Protein AF-W2LEH5-F1 (afdb_monomer)

Structure (mmCIF, N/CA/C/O backbone):
data_AF-W2LEH5-F1
#
_entry.id   AF-W2LEH5-F1
#
loop_
_atom_site.group_PDB
_atom_site.id
_atom_site.type_symbol
_atom_site.label_atom_id
_atom_site.label_alt_id
_atom_site.label_comp_id
_atom_site.label_asym_id
_atom_site.label_entity_id
_atom_site.label_seq_id
_atom_site.pdbx_PDB_ins_code
_atom_site.Cartn_x
_atom_site.Cartn_y
_atom_site.Cartn_z
_atom_site.occupancy
_atom_site.B_iso_or_equiv
_atom_site.auth_seq_id
_atom_site.auth_comp_id
_atom_site.auth_asym_id
_atom_site.auth_atom_id
_atom_site.pdbx_PDB_model_num
ATOM 1 N N . MET A 1 1 ? -2.738 -7.906 1.973 1.00 77.75 1 MET A N 1
ATOM 2 C CA . MET A 1 1 ? -1.504 -7.792 1.170 1.00 77.75 1 MET A CA 1
ATOM 3 C C . MET A 1 1 ? -0.590 -6.805 1.871 1.00 77.75 1 MET A C 1
ATOM 5 O O . MET A 1 1 ? -1.106 -5.836 2.421 1.00 77.75 1 MET A O 1
ATOM 9 N N . ARG A 1 2 ? 0.725 -7.041 1.887 1.00 86.25 2 ARG A N 1
ATOM 10 C CA . ARG A 1 2 ? 1.713 -6.068 2.394 1.00 86.25 2 ARG A CA 1
ATOM 11 C C . ARG A 1 2 ? 2.255 -5.268 1.214 1.00 86.25 2 ARG A C 1
ATOM 13 O O . ARG A 1 2 ? 2.322 -5.806 0.114 1.00 86.25 2 ARG A O 1
ATOM 20 N N . TRP A 1 3 ? 2.640 -4.015 1.415 1.00 89.56 3 TRP A N 1
ATOM 21 C CA . TRP A 1 3 ? 3.071 -3.143 0.320 1.00 89.56 3 TRP A CA 1
ATOM 22 C C . TRP A 1 3 ? 4.585 -2.962 0.321 1.00 89.56 3 TRP A C 1
ATOM 24 O O . TRP A 1 3 ? 5.197 -2.841 1.380 1.00 89.56 3 TRP A O 1
ATOM 34 N N . PHE A 1 4 ? 5.187 -2.960 -0.866 1.00 92.44 4 PHE A N 1
ATOM 35 C CA . PHE A 1 4 ? 6.629 -2.809 -1.060 1.00 92.44 4 PHE A CA 1
ATOM 36 C C . PHE A 1 4 ? 6.927 -1.737 -2.106 1.00 92.44 4 PHE A C 1
ATOM 38 O O . PHE A 1 4 ? 6.213 -1.626 -3.102 1.00 92.44 4 PHE A O 1
ATOM 45 N N . CYS A 1 5 ? 8.015 -1.002 -1.894 1.00 92.12 5 CYS A N 1
ATOM 46 C CA . CYS A 1 5 ? 8.577 -0.036 -2.833 1.00 92.12 5 CYS A CA 1
ATOM 47 C C . CYS A 1 5 ? 9.895 -0.555 -3.415 1.00 92.12 5 CYS A C 1
ATOM 49 O O . CYS A 1 5 ? 10.592 -1.347 -2.777 1.00 92.12 5 CYS A O 1
ATOM 51 N N . VAL A 1 6 ? 10.289 -0.030 -4.579 1.00 93.06 6 VAL A N 1
ATOM 52 C CA . VAL A 1 6 ? 11.681 -0.109 -5.059 1.00 93.06 6 VAL A CA 1
ATOM 53 C C . VAL A 1 6 ? 12.609 0.495 -3.993 1.00 93.06 6 VAL A C 1
ATOM 55 O O . VAL A 1 6 ? 12.298 1.546 -3.431 1.00 93.06 6 VAL A O 1
ATOM 58 N N . HIS A 1 7 ? 13.719 -0.175 -3.671 1.00 92.62 7 HIS A N 1
ATOM 59 C CA . HIS A 1 7 ? 14.603 0.243 -2.580 1.00 92.62 7 HIS A CA 1
ATOM 60 C C . HIS A 1 7 ? 15.312 1.578 -2.908 1.00 92.62 7 HIS A C 1
ATOM 62 O O . HIS A 1 7 ? 15.919 1.684 -3.976 1.00 92.62 7 HIS A O 1
ATOM 68 N N . PRO A 1 8 ? 15.302 2.588 -2.012 1.00 87.19 8 PRO A N 1
ATOM 69 C CA . PRO A 1 8 ? 15.737 3.956 -2.335 1.00 87.19 8 PRO A CA 1
ATOM 70 C C . PRO A 1 8 ? 17.228 4.088 -2.682 1.00 87.19 8 PRO A C 1
ATOM 72 O O . PRO A 1 8 ? 17.608 5.017 -3.385 1.00 87.19 8 PRO A O 1
ATOM 75 N N . ASN A 1 9 ? 18.074 3.149 -2.243 1.00 89.38 9 ASN A N 1
ATOM 76 C CA . ASN A 1 9 ? 19.503 3.132 -2.597 1.00 89.38 9 ASN A CA 1
ATOM 77 C C . ASN A 1 9 ? 19.778 2.688 -4.051 1.00 89.38 9 ASN A C 1
ATOM 79 O O . ASN A 1 9 ? 20.933 2.699 -4.477 1.00 89.38 9 ASN A O 1
ATOM 83 N N . LEU A 1 10 ? 18.762 2.251 -4.805 1.00 90.56 10 LEU A N 1
ATOM 84 C CA . LEU A 1 10 ? 18.910 1.942 -6.227 1.00 90.56 10 LEU A CA 1
ATOM 85 C C . LEU A 1 10 ? 18.967 3.237 -7.065 1.00 90.56 10 LEU A C 1
ATOM 87 O O . LEU A 1 10 ? 18.461 4.274 -6.636 1.00 90.56 10 LEU A O 1
ATOM 91 N N . PRO A 1 11 ? 19.540 3.210 -8.284 1.00 89.81 11 PRO A N 1
ATOM 92 C CA . PRO A 1 11 ? 19.480 4.349 -9.203 1.00 89.81 11 PRO A CA 1
ATOM 93 C C . PRO A 1 11 ? 18.037 4.788 -9.496 1.00 89.81 11 PRO A C 1
ATOM 95 O O . PRO A 1 11 ? 17.154 3.942 -9.620 1.00 89.81 11 PRO A O 1
ATOM 98 N N . LEU A 1 12 ? 17.797 6.091 -9.686 1.00 85.25 12 LEU A N 1
ATOM 99 C CA . LEU A 1 12 ? 16.459 6.645 -9.979 1.00 85.25 12 LEU A CA 1
ATOM 100 C C . LEU A 1 12 ? 15.787 5.999 -11.207 1.00 85.25 12 LEU A C 1
ATOM 102 O O . LEU A 1 12 ? 14.578 5.794 -11.216 1.00 85.25 12 LEU A O 1
ATOM 106 N N . GLN A 1 13 ? 16.592 5.633 -12.209 1.00 87.31 13 GLN A N 1
ATOM 107 C CA . GLN A 1 13 ? 16.176 4.958 -13.447 1.00 87.31 13 GLN A CA 1
ATOM 108 C C . GLN A 1 13 ? 16.157 3.414 -13.319 1.00 87.31 13 GLN A C 1
ATOM 110 O O . GLN A 1 13 ? 16.179 2.705 -14.323 1.00 87.31 13 GLN A O 1
ATOM 115 N N . ALA A 1 14 ? 16.193 2.864 -12.099 1.00 89.88 14 ALA A N 1
ATOM 116 C CA . ALA A 1 14 ? 16.108 1.424 -11.873 1.00 89.88 14 ALA A CA 1
ATOM 117 C C . ALA A 1 14 ? 14.654 0.938 -11.941 1.00 89.88 14 ALA A C 1
ATOM 119 O O . ALA A 1 14 ? 13.782 1.429 -11.223 1.00 89.88 14 ALA A O 1
ATOM 120 N N . GLU A 1 15 ? 14.425 -0.082 -12.765 1.00 93.50 15 GLU A N 1
ATOM 121 C CA . GLU A 1 15 ? 13.141 -0.766 -12.898 1.00 93.50 15 GLU A CA 1
ATOM 122 C C . GLU A 1 15 ? 13.250 -2.198 -12.365 1.00 93.50 15 GLU A C 1
ATOM 124 O O . GLU A 1 15 ? 14.072 -2.989 -12.844 1.00 93.50 15 GLU A O 1
ATOM 129 N N . LEU A 1 16 ? 12.392 -2.569 -11.413 1.00 94.19 16 LEU A N 1
ATOM 130 C CA . LEU A 1 16 ? 12.254 -3.963 -10.992 1.00 94.19 16 LEU A CA 1
ATOM 131 C C . LEU A 1 16 ? 11.294 -4.702 -11.925 1.00 94.19 16 LEU A C 1
ATOM 133 O O . LEU A 1 16 ? 10.295 -4.147 -12.375 1.00 94.19 16 LEU A O 1
ATOM 137 N N . ARG A 1 17 ? 11.591 -5.967 -12.225 1.00 94.75 17 ARG A N 1
ATOM 138 C CA . ARG A 1 17 ? 10.833 -6.773 -13.193 1.00 94.75 17 ARG A CA 1
ATOM 139 C C . ARG A 1 17 ? 9.913 -7.746 -12.470 1.00 94.75 17 ARG A C 1
ATOM 141 O O . ARG A 1 17 ? 10.388 -8.545 -11.662 1.00 94.75 17 ARG A O 1
ATOM 148 N N . VAL A 1 18 ? 8.631 -7.725 -12.822 1.00 95.19 18 VAL A N 1
ATOM 149 C CA . VAL A 1 18 ? 7.666 -8.764 -12.447 1.00 95.19 18 VAL A CA 1
ATOM 150 C C . VAL A 1 18 ? 7.657 -9.832 -13.540 1.00 95.19 18 VAL A C 1
ATOM 152 O O . VAL A 1 18 ? 7.626 -9.501 -14.727 1.00 95.19 18 VAL A O 1
ATOM 155 N N . ARG A 1 19 ? 7.703 -11.111 -13.161 1.00 95.88 19 ARG A N 1
ATOM 156 C CA . ARG A 1 19 ? 7.840 -12.261 -14.071 1.00 95.88 19 ARG A CA 1
ATOM 157 C C . ARG A 1 19 ? 6.778 -13.335 -13.842 1.00 95.88 19 ARG A C 1
ATOM 159 O O . ARG A 1 19 ? 6.131 -13.365 -12.799 1.00 95.88 19 ARG A O 1
ATOM 166 N N . THR A 1 20 ? 6.623 -14.240 -14.809 1.00 95.62 20 THR A N 1
ATOM 167 C CA . THR A 1 20 ? 5.684 -15.379 -14.747 1.00 95.62 20 THR A CA 1
ATOM 168 C C . THR A 1 20 ? 6.019 -16.424 -13.679 1.00 95.62 20 THR A C 1
ATOM 170 O O . THR A 1 20 ? 5.127 -17.132 -13.222 1.00 95.62 20 THR A O 1
ATOM 173 N N . SER A 1 21 ? 7.287 -16.536 -13.288 1.00 94.81 21 SER A N 1
ATOM 174 C CA . SER A 1 21 ? 7.808 -17.478 -12.287 1.00 94.81 21 SER A CA 1
ATOM 175 C C . SER A 1 21 ? 9.009 -16.848 -11.560 1.00 94.81 21 SER A C 1
ATOM 177 O O . SER A 1 21 ? 9.591 -15.895 -12.090 1.00 94.81 21 SER A O 1
ATOM 179 N N . PRO A 1 22 ? 9.385 -17.327 -10.356 1.00 93.88 22 PRO A N 1
ATOM 180 C CA . PRO A 1 22 ? 10.499 -16.778 -9.579 1.00 93.88 22 PRO A CA 1
ATOM 181 C C . PRO A 1 22 ? 11.861 -17.272 -10.108 1.00 93.88 22 PRO A C 1
ATOM 183 O O . PRO A 1 22 ? 12.584 -18.013 -9.449 1.00 93.88 22 PRO A O 1
ATOM 186 N N . ASP A 1 23 ? 12.171 -16.879 -11.342 1.00 90.75 23 ASP A N 1
ATOM 187 C CA . ASP A 1 23 ? 13.326 -17.294 -12.142 1.00 90.75 23 ASP A CA 1
ATOM 188 C C . ASP A 1 23 ? 13.808 -16.085 -12.974 1.00 90.75 23 ASP A C 1
ATOM 190 O O . ASP A 1 23 ? 13.010 -15.325 -13.531 1.00 90.75 23 ASP A O 1
ATOM 194 N N . SER A 1 24 ? 15.125 -15.865 -13.046 1.00 87.00 24 SER A N 1
ATOM 195 C CA . SER A 1 24 ? 15.732 -14.712 -13.738 1.00 87.00 24 SER A CA 1
ATOM 196 C C . SER A 1 24 ? 15.660 -14.784 -15.272 1.00 87.00 24 SER A C 1
ATOM 198 O O . SER A 1 24 ? 15.865 -13.769 -15.947 1.00 87.00 24 SER A O 1
ATOM 200 N N . SER A 1 25 ? 15.355 -15.954 -15.829 1.00 90.19 25 SER A N 1
ATOM 201 C CA . SER A 1 25 ? 15.118 -16.207 -17.254 1.00 90.19 25 SER A CA 1
ATOM 202 C C . SER A 1 25 ? 13.636 -16.112 -17.651 1.00 90.19 25 SER A C 1
ATOM 204 O O . SER A 1 25 ? 13.332 -15.905 -18.826 1.00 90.19 25 SER A O 1
ATOM 206 N N . ALA A 1 26 ? 12.719 -16.199 -16.680 1.00 94.50 26 ALA A N 1
ATOM 207 C CA . ALA A 1 26 ? 11.275 -16.256 -16.902 1.00 94.50 26 ALA A CA 1
ATOM 208 C C . ALA A 1 26 ? 10.699 -15.021 -17.612 1.00 94.50 26 ALA A C 1
ATOM 210 O O . ALA A 1 26 ? 11.238 -13.914 -17.509 1.00 94.50 26 ALA A O 1
ATOM 211 N N . ILE A 1 27 ? 9.562 -15.200 -18.293 1.00 96.19 27 ILE A N 1
ATOM 212 C CA . ILE A 1 27 ? 8.916 -14.153 -19.095 1.00 96.19 27 ILE A CA 1
ATOM 213 C C . ILE A 1 27 ? 8.589 -12.940 -18.216 1.00 96.19 27 ILE A C 1
ATOM 215 O O . ILE A 1 27 ? 7.960 -13.055 -17.164 1.00 96.19 27 ILE A O 1
ATOM 219 N N . GLU A 1 28 ? 9.030 -11.770 -18.670 1.00 95.12 28 GLU A N 1
ATOM 220 C CA . GLU A 1 28 ? 8.756 -10.471 -18.060 1.00 95.12 28 GLU A CA 1
ATOM 221 C C . GLU A 1 28 ? 7.302 -10.066 -18.346 1.00 95.12 28 GLU A C 1
ATOM 223 O O . GLU A 1 28 ? 6.890 -10.015 -19.503 1.00 95.12 28 GLU A O 1
ATOM 228 N N . ARG A 1 29 ? 6.523 -9.806 -17.289 1.00 91.88 29 ARG A N 1
ATOM 229 C CA . ARG A 1 29 ? 5.129 -9.343 -17.369 1.00 91.88 29 ARG A CA 1
ATOM 230 C C . ARG A 1 29 ? 5.019 -7.820 -17.294 1.00 91.88 29 ARG A C 1
ATOM 232 O O . ARG A 1 29 ? 4.251 -7.233 -18.045 1.00 91.88 29 ARG A O 1
ATOM 239 N N . ALA A 1 30 ? 5.758 -7.189 -16.378 1.00 92.25 30 ALA A N 1
ATOM 240 C CA . ALA A 1 30 ? 5.662 -5.752 -16.112 1.00 92.25 30 ALA A CA 1
ATOM 241 C C . ALA A 1 30 ? 6.924 -5.194 -15.424 1.00 92.25 30 ALA A C 1
ATOM 243 O O . ALA A 1 30 ? 7.789 -5.953 -14.970 1.00 92.25 30 ALA A O 1
ATOM 244 N N . ARG A 1 31 ? 7.014 -3.859 -15.329 1.00 92.88 31 ARG A N 1
ATOM 245 C CA . ARG A 1 31 ? 8.150 -3.124 -14.749 1.00 92.88 31 ARG A CA 1
ATOM 246 C C . ARG A 1 31 ? 7.728 -2.078 -13.730 1.00 92.88 31 ARG A C 1
ATOM 248 O O . ARG A 1 31 ? 6.835 -1.284 -13.999 1.00 92.88 31 ARG A O 1
ATOM 255 N N . ILE A 1 32 ? 8.421 -2.051 -12.598 1.00 92.12 32 ILE A N 1
ATOM 256 C CA . ILE A 1 32 ? 8.172 -1.141 -11.481 1.00 92.12 32 ILE A CA 1
ATOM 257 C C . ILE A 1 32 ? 9.320 -0.122 -11.405 1.00 92.12 32 ILE A C 1
ATOM 259 O O . ILE A 1 32 ? 10.406 -0.487 -10.944 1.00 92.12 32 ILE A O 1
ATOM 263 N N . PRO A 1 33 ? 9.126 1.132 -11.851 1.00 90.94 33 PRO A N 1
ATOM 264 C CA . PRO A 1 33 ? 10.083 2.213 -11.620 1.00 90.94 33 PRO A CA 1
ATOM 265 C C . PRO A 1 33 ? 10.023 2.715 -10.167 1.00 90.94 33 PRO A C 1
ATOM 267 O O . PRO A 1 33 ? 9.117 2.366 -9.403 1.00 90.94 33 PRO A O 1
ATOM 270 N N . GLN A 1 34 ? 10.963 3.580 -9.776 1.00 89.81 34 GLN A N 1
ATOM 271 C CA . GLN A 1 34 ? 10.897 4.269 -8.481 1.00 89.81 34 GLN A CA 1
ATOM 272 C C . GLN A 1 34 ? 9.630 5.133 -8.324 1.00 89.81 34 GLN A C 1
ATOM 274 O O . GLN A 1 34 ? 8.996 5.540 -9.297 1.00 89.81 34 GLN A O 1
ATOM 279 N N . GLY A 1 35 ? 9.254 5.414 -7.071 1.00 86.12 35 GLY A N 1
ATOM 280 C CA . GLY A 1 35 ? 8.016 6.133 -6.737 1.00 86.12 35 GLY A CA 1
ATOM 281 C C . GLY A 1 35 ? 6.748 5.283 -6.766 1.00 86.12 35 GLY A C 1
ATOM 282 O O . GLY A 1 35 ? 5.650 5.827 -6.641 1.00 86.12 35 GLY A O 1
ATOM 283 N N . ARG A 1 36 ? 6.888 3.966 -6.946 1.00 91.06 36 ARG A N 1
ATOM 284 C CA . ARG A 1 36 ? 5.780 3.014 -7.041 1.00 91.06 36 ARG A CA 1
ATOM 285 C C . ARG A 1 36 ? 5.746 2.051 -5.869 1.00 91.06 36 ARG A C 1
ATOM 287 O O . ARG A 1 36 ? 6.793 1.575 -5.427 1.00 91.06 36 ARG A O 1
ATOM 294 N N . ALA A 1 37 ? 4.528 1.724 -5.444 1.00 91.44 37 ALA A N 1
ATOM 295 C CA . ALA A 1 37 ? 4.258 0.642 -4.511 1.00 91.44 37 ALA A CA 1
ATOM 296 C C . ALA A 1 37 ? 3.504 -0.500 -5.205 1.00 91.44 37 ALA A C 1
ATOM 298 O O . ALA A 1 37 ? 2.615 -0.271 -6.029 1.00 91.44 37 ALA A O 1
ATOM 299 N N . ILE A 1 38 ? 3.849 -1.736 -4.844 1.00 90.69 38 ILE A N 1
ATOM 300 C CA . ILE A 1 38 ? 3.202 -2.960 -5.326 1.00 90.69 38 ILE A CA 1
ATOM 301 C C . ILE A 1 38 ? 2.679 -3.797 -4.158 1.00 90.69 38 ILE A C 1
ATOM 303 O O . ILE A 1 38 ? 3.284 -3.830 -3.080 1.00 90.69 38 ILE A O 1
ATOM 307 N N . ALA A 1 39 ? 1.552 -4.476 -4.376 1.00 91.25 39 ALA A N 1
ATOM 308 C CA . ALA A 1 39 ? 1.005 -5.422 -3.422 1.00 91.25 39 ALA A CA 1
ATOM 309 C C . ALA A 1 39 ? 1.818 -6.714 -3.455 1.00 91.25 39 ALA A C 1
ATOM 311 O O . ALA A 1 39 ? 1.966 -7.344 -4.501 1.00 91.25 39 ALA A O 1
ATOM 312 N N . SER A 1 40 ? 2.290 -7.155 -2.296 1.00 91.19 40 SER A N 1
ATOM 313 C CA . SER A 1 40 ? 2.758 -8.516 -2.104 1.00 91.19 40 SER A CA 1
ATOM 314 C C . SER A 1 40 ? 1.663 -9.397 -1.506 1.00 91.19 40 SER A C 1
ATOM 316 O O . SER A 1 40 ? 0.914 -9.005 -0.601 1.00 91.19 40 SER A O 1
ATOM 318 N N . CYS A 1 41 ? 1.591 -10.609 -2.048 1.00 87.44 41 CYS A N 1
ATOM 319 C CA . CYS A 1 41 ? 0.682 -11.670 -1.638 1.00 87.44 41 CYS A CA 1
ATOM 320 C C . CYS A 1 41 ? 1.312 -12.608 -0.596 1.00 87.44 41 CYS A C 1
ATOM 322 O O . CYS A 1 41 ? 0.585 -13.369 0.033 1.00 87.44 41 CYS A O 1
ATOM 324 N N . SER A 1 42 ? 2.637 -12.565 -0.413 1.00 83.81 42 SER A N 1
ATOM 325 C CA . SER A 1 42 ? 3.400 -13.524 0.394 1.00 83.81 42 SER A CA 1
ATOM 326 C C . SER A 1 42 ? 4.456 -12.843 1.278 1.00 83.81 42 SER A C 1
ATOM 328 O O . SER A 1 42 ? 4.906 -11.732 0.982 1.00 83.81 42 SER A O 1
ATOM 330 N N . PRO A 1 43 ? 4.957 -13.517 2.325 1.00 86.94 43 PRO A N 1
ATOM 331 C CA . PRO A 1 43 ? 6.293 -13.241 2.848 1.00 86.94 43 PRO A CA 1
ATOM 332 C C . PRO A 1 43 ? 7.363 -13.311 1.740 1.00 86.94 43 PRO A C 1
ATOM 334 O O . PRO A 1 43 ? 7.128 -13.871 0.663 1.00 86.94 43 PRO A O 1
ATOM 337 N N . VAL A 1 44 ? 8.558 -12.773 2.008 1.00 90.31 44 VAL A N 1
ATOM 338 C CA . VAL A 1 44 ? 9.734 -13.058 1.168 1.00 90.31 44 VAL A CA 1
ATOM 339 C C . VAL A 1 44 ? 10.039 -14.550 1.288 1.00 90.31 44 VAL A C 1
ATOM 341 O O . VAL A 1 44 ? 10.150 -15.062 2.401 1.00 90.31 44 VAL A O 1
ATOM 344 N N . PHE A 1 45 ? 10.191 -15.239 0.162 1.00 92.19 45 PHE A N 1
ATOM 345 C CA . PHE A 1 45 ? 10.578 -16.647 0.115 1.00 92.19 45 PHE A CA 1
ATOM 346 C C . PHE A 1 45 ? 11.876 -16.827 -0.675 1.00 92.19 45 PHE A C 1
ATOM 348 O O . PHE A 1 45 ? 12.296 -15.943 -1.420 1.00 92.19 45 PHE A O 1
ATOM 355 N N . GLN A 1 46 ? 12.532 -17.972 -0.497 1.00 93.31 46 GLN A N 1
ATOM 356 C CA . GLN A 1 46 ? 13.798 -18.286 -1.154 1.00 93.31 46 GLN A CA 1
ATOM 357 C C . GLN A 1 46 ? 13.626 -19.379 -2.208 1.00 93.31 46 GLN A C 1
ATOM 359 O O . GLN A 1 46 ? 12.900 -20.350 -2.000 1.00 93.31 46 GLN A O 1
ATOM 364 N N . VAL A 1 47 ? 14.329 -19.219 -3.328 1.00 91.69 47 VAL A N 1
ATOM 365 C CA . VAL A 1 47 ? 14.441 -20.204 -4.410 1.00 91.69 47 VAL A CA 1
ATOM 366 C C . VAL A 1 47 ? 15.921 -20.573 -4.569 1.00 91.69 47 VAL A C 1
ATOM 368 O O . VAL A 1 47 ? 16.761 -19.670 -4.513 1.00 91.69 47 VAL A O 1
ATOM 371 N N . PRO A 1 48 ? 16.283 -21.860 -4.744 1.00 87.38 48 PRO A N 1
ATOM 372 C CA . PRO A 1 48 ? 17.660 -22.250 -5.048 1.00 87.38 48 PRO A CA 1
ATOM 373 C C . PRO A 1 48 ? 18.192 -21.522 -6.290 1.00 87.38 48 PRO A C 1
ATOM 375 O O . PRO A 1 48 ? 17.456 -21.350 -7.260 1.00 87.38 48 PRO A O 1
ATOM 378 N N . GLY A 1 49 ? 19.457 -21.098 -6.270 1.00 79.75 49 GLY A N 1
ATOM 379 C CA . GLY A 1 49 ? 20.104 -20.534 -7.456 1.00 79.75 49 GLY A CA 1
ATOM 380 C C . GLY A 1 49 ? 20.478 -21.609 -8.485 1.00 79.75 49 GLY A C 1
ATOM 381 O O . GLY A 1 49 ? 20.600 -22.786 -8.152 1.00 79.75 49 GLY A O 1
ATOM 382 N N . ASP A 1 50 ? 20.730 -21.197 -9.730 1.00 74.00 50 ASP A N 1
ATOM 383 C CA . ASP A 1 50 ? 20.967 -22.085 -10.887 1.00 74.00 50 ASP A CA 1
ATOM 384 C C . ASP A 1 50 ? 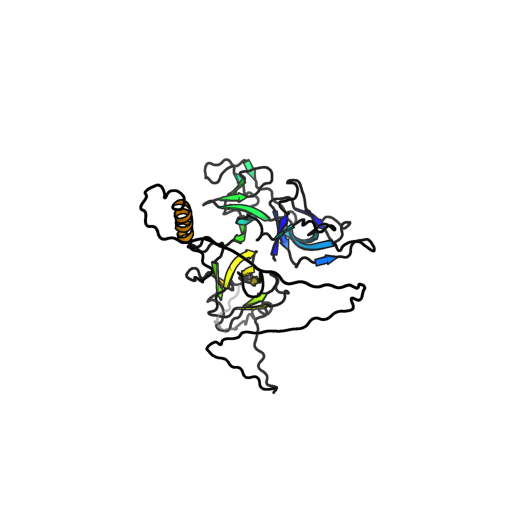22.306 -22.868 -10.866 1.00 74.00 50 ASP A C 1
ATOM 386 O O . ASP A 1 50 ? 22.722 -23.439 -11.875 1.00 74.00 50 ASP A O 1
ATOM 390 N N . GLY A 1 51 ? 23.023 -22.882 -9.738 1.00 72.75 51 GLY A N 1
ATOM 391 C CA . GLY A 1 51 ? 24.347 -23.488 -9.591 1.00 72.75 51 GLY A CA 1
ATOM 392 C C . GLY A 1 51 ? 24.508 -24.230 -8.265 1.00 72.75 51 GLY A C 1
ATOM 393 O O . GLY A 1 51 ? 23.867 -23.896 -7.276 1.00 72.75 51 GLY A O 1
ATOM 394 N N . VAL A 1 52 ? 25.397 -25.229 -8.243 1.00 68.31 52 VAL A N 1
ATOM 395 C CA . VAL A 1 52 ? 25.583 -26.155 -7.103 1.00 68.31 52 VAL A CA 1
ATOM 396 C C . VAL A 1 52 ? 25.926 -25.431 -5.792 1.00 68.31 52 VAL A C 1
ATOM 398 O O . VAL A 1 52 ? 25.434 -25.825 -4.740 1.00 68.31 52 VAL A O 1
ATOM 401 N N . ASP A 1 53 ? 26.702 -24.346 -5.876 1.00 76.25 53 ASP A N 1
ATOM 402 C CA . ASP A 1 53 ? 27.093 -23.491 -4.746 1.00 76.25 53 ASP A CA 1
ATOM 403 C C . ASP A 1 53 ? 26.423 -22.096 -4.800 1.00 76.25 53 ASP A C 1
ATOM 405 O O . ASP A 1 53 ? 26.908 -21.136 -4.198 1.00 76.25 53 ASP A O 1
ATOM 409 N N . ALA A 1 54 ? 25.340 -21.935 -5.571 1.00 79.62 54 ALA A N 1
ATOM 410 C CA . ALA A 1 54 ? 24.677 -20.644 -5.742 1.00 79.62 54 ALA A CA 1
ATOM 411 C C . ALA A 1 54 ? 23.830 -20.273 -4.512 1.00 79.62 54 ALA A C 1
ATOM 413 O O . ALA A 1 54 ? 22.993 -21.053 -4.053 1.00 79.62 54 ALA A O 1
ATOM 414 N N . ALA A 1 55 ? 24.011 -19.049 -4.009 1.00 84.50 55 ALA A N 1
ATOM 415 C CA . ALA A 1 55 ? 23.213 -18.519 -2.908 1.00 84.50 55 ALA A CA 1
ATOM 416 C C . ALA A 1 55 ? 21.707 -18.494 -3.262 1.00 84.50 55 ALA A C 1
ATOM 418 O O . ALA A 1 55 ? 21.355 -18.201 -4.410 1.00 84.50 55 ALA A O 1
ATOM 419 N N . PRO A 1 56 ? 20.808 -18.781 -2.299 1.00 88.69 56 PRO A N 1
ATOM 420 C CA . PRO A 1 56 ? 19.371 -18.765 -2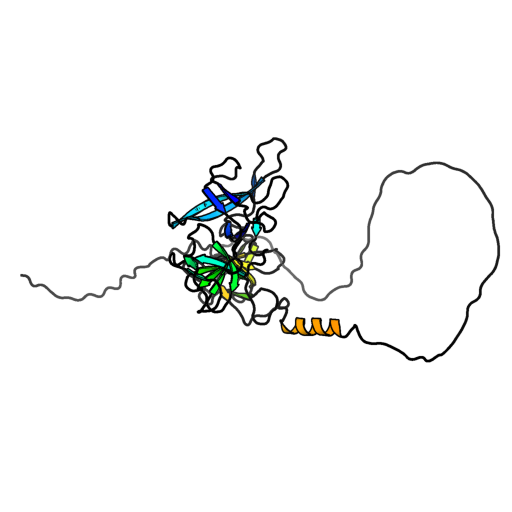.541 1.00 88.69 56 PRO A CA 1
ATOM 421 C C . PRO A 1 56 ? 18.890 -17.352 -2.887 1.00 88.69 56 PRO A C 1
ATOM 423 O O . PRO A 1 56 ? 19.148 -16.387 -2.165 1.00 88.69 56 PRO A O 1
ATOM 426 N N . ILE A 1 57 ? 18.149 -17.236 -3.984 1.00 91.50 57 ILE A N 1
ATOM 427 C CA . ILE A 1 57 ? 17.619 -15.964 -4.473 1.00 91.50 57 ILE A CA 1
ATOM 428 C C . ILE A 1 57 ? 16.318 -15.663 -3.727 1.00 91.50 57 ILE A C 1
ATOM 430 O O . ILE A 1 57 ? 15.438 -16.521 -3.625 1.00 91.50 57 ILE A O 1
ATOM 434 N N . SER A 1 58 ? 16.188 -14.446 -3.199 1.00 94.75 58 SER A N 1
ATOM 435 C CA . SER A 1 58 ? 14.992 -14.020 -2.465 1.00 94.75 58 SER A CA 1
ATOM 436 C C . SER A 1 58 ? 13.948 -13.424 -3.411 1.00 94.75 58 SER A C 1
ATOM 438 O O . SER A 1 58 ? 14.257 -12.524 -4.192 1.00 94.75 58 SER A O 1
ATOM 440 N N . TRP A 1 59 ? 12.703 -13.887 -3.311 1.00 95.25 59 TRP A N 1
ATOM 441 C CA . TRP A 1 59 ? 11.576 -13.514 -4.169 1.00 95.25 59 TRP A CA 1
ATOM 442 C C . TRP A 1 59 ? 10.336 -13.125 -3.354 1.00 95.25 59 TRP A C 1
ATOM 444 O O . TRP A 1 59 ? 10.164 -13.522 -2.202 1.00 95.25 59 TRP A O 1
ATOM 454 N N . LEU A 1 60 ? 9.448 -12.359 -3.984 1.00 93.94 60 LEU A N 1
ATOM 455 C CA . LEU A 1 60 ? 8.103 -12.036 -3.512 1.00 93.94 60 LEU A CA 1
ATOM 456 C C . LEU A 1 60 ? 7.086 -12.441 -4.576 1.00 93.94 60 LEU A C 1
ATOM 458 O O . LEU A 1 60 ? 7.286 -12.156 -5.760 1.00 93.94 60 LEU A O 1
ATOM 462 N N . GLN A 1 61 ? 5.969 -13.039 -4.155 1.00 94.88 61 GLN A N 1
ATOM 463 C CA . GLN A 1 61 ? 4.770 -13.086 -4.984 1.00 94.88 61 GLN A CA 1
ATOM 464 C C . GLN A 1 61 ? 4.070 -11.729 -4.886 1.00 94.88 61 GLN A C 1
ATOM 466 O O . GLN A 1 61 ? 3.915 -11.171 -3.791 1.00 94.88 61 GLN A O 1
ATOM 471 N N . VAL A 1 62 ? 3.668 -11.192 -6.032 1.00 94.56 62 VAL A N 1
ATOM 472 C CA . VAL A 1 62 ? 3.096 -9.852 -6.160 1.00 94.56 62 VAL A CA 1
ATOM 473 C C . VAL A 1 62 ? 1.860 -9.836 -7.050 1.00 94.56 62 VAL A C 1
ATOM 475 O O . VAL A 1 62 ? 1.734 -10.645 -7.972 1.00 94.56 62 VAL A O 1
ATOM 478 N N . ALA A 1 63 ? 0.980 -8.879 -6.776 1.00 91.81 63 ALA A N 1
ATOM 479 C CA . ALA A 1 63 ? -0.188 -8.557 -7.580 1.00 91.81 63 ALA A CA 1
ATOM 480 C C . ALA A 1 63 ? -0.179 -7.069 -7.951 1.00 91.81 63 ALA A C 1
ATOM 482 O O . ALA A 1 63 ? 0.324 -6.226 -7.201 1.00 91.81 63 ALA A O 1
ATOM 483 N N . TYR A 1 64 ? -0.735 -6.752 -9.114 1.00 89.56 64 TYR A N 1
ATOM 484 C CA . TYR A 1 64 ? -0.849 -5.392 -9.629 1.00 89.56 64 TYR A CA 1
ATOM 485 C C . TYR A 1 64 ? -2.095 -5.267 -10.514 1.00 89.56 64 TYR A C 1
ATOM 487 O O . TYR A 1 64 ? -2.573 -6.264 -11.046 1.00 89.56 64 TYR A O 1
ATOM 495 N N . HIS A 1 65 ? -2.638 -4.062 -10.672 1.00 85.62 65 HIS A N 1
ATOM 496 C CA . HIS A 1 65 ? -3.765 -3.834 -11.579 1.00 85.62 65 HIS A CA 1
ATOM 497 C C . HIS A 1 65 ? -3.217 -3.569 -12.982 1.00 85.62 65 HIS A C 1
ATOM 499 O O . HIS A 1 65 ? -2.364 -2.700 -13.137 1.00 85.62 65 HIS A O 1
ATOM 505 N N . ASP A 1 66 ? -3.628 -4.316 -14.003 1.00 84.38 66 ASP A N 1
ATOM 506 C CA . ASP A 1 66 ? -3.165 -4.065 -15.366 1.00 84.38 66 ASP A CA 1
ATOM 507 C C . ASP A 1 66 ? -4.029 -3.006 -16.063 1.00 84.38 66 ASP A C 1
ATOM 509 O O . ASP A 1 66 ? -5.208 -3.220 -16.332 1.00 84.38 66 ASP A O 1
ATOM 513 N N . ALA A 1 67 ? -3.426 -1.864 -16.402 1.00 77.81 67 ALA A N 1
ATOM 514 C CA . ALA A 1 67 ? -4.133 -0.700 -16.933 1.00 77.81 67 ALA A CA 1
ATOM 515 C C . ALA A 1 67 ? -4.706 -0.885 -18.356 1.00 77.81 67 ALA A C 1
ATOM 517 O O . ALA A 1 67 ? -5.440 -0.019 -18.833 1.00 77.81 67 ALA A O 1
ATOM 518 N N . LEU A 1 68 ? -4.367 -1.977 -19.053 1.00 79.62 68 LEU A N 1
ATOM 519 C CA . LEU A 1 68 ? -4.863 -2.272 -20.403 1.00 79.62 68 LEU A CA 1
ATOM 520 C C . LEU A 1 68 ? -6.070 -3.218 -20.394 1.00 79.62 68 LEU A C 1
ATOM 522 O O . LEU A 1 68 ? -6.973 -3.059 -21.215 1.00 79.62 68 LEU A O 1
ATOM 526 N N . SER A 1 69 ? -6.084 -4.197 -19.489 1.00 81.69 69 SER A N 1
ATOM 527 C CA . SER A 1 69 ? -7.182 -5.157 -19.314 1.00 81.69 69 SER A CA 1
ATOM 528 C C . SER A 1 69 ? -8.209 -4.730 -18.263 1.00 81.69 69 SER A C 1
ATOM 530 O O . SER A 1 69 ? -9.382 -5.080 -18.388 1.00 81.69 69 SER A O 1
ATOM 532 N N . GLY A 1 70 ? -7.792 -3.972 -17.245 1.00 81.00 70 GLY A N 1
ATOM 533 C CA . GLY A 1 70 ? -8.592 -3.700 -16.050 1.00 81.00 70 GLY A CA 1
ATOM 534 C C . GLY A 1 70 ? -8.673 -4.890 -15.083 1.00 81.00 70 GLY A C 1
ATOM 535 O O . GLY A 1 70 ? -9.529 -4.895 -14.199 1.00 81.00 70 GLY A O 1
ATOM 536 N N . GLU A 1 71 ? -7.819 -5.907 -15.241 1.00 86.75 71 GLU A N 1
ATOM 537 C CA . GLU A 1 71 ? -7.776 -7.086 -14.370 1.00 86.75 71 GLU A CA 1
ATOM 538 C C . GLU A 1 71 ? -6.589 -7.032 -13.390 1.00 86.75 71 GLU A C 1
ATOM 540 O O . GLU A 1 71 ? -5.563 -6.395 -13.640 1.00 86.75 71 GLU A O 1
ATOM 545 N N . THR A 1 72 ? -6.718 -7.707 -12.244 1.00 88.12 72 THR A N 1
ATOM 546 C CA . THR A 1 72 ? -5.618 -7.844 -11.277 1.00 88.12 72 THR A CA 1
ATOM 547 C C . THR A 1 72 ? -4.699 -8.982 -11.706 1.00 88.12 72 THR A C 1
ATOM 549 O O . THR A 1 72 ? -5.021 -10.158 -11.538 1.00 88.12 72 THR A O 1
ATOM 552 N N . GLU A 1 73 ? -3.541 -8.620 -12.243 1.00 91.56 73 GLU A N 1
ATOM 553 C CA . GLU A 1 73 ? -2.510 -9.533 -12.720 1.00 91.56 73 GLU A CA 1
ATOM 554 C C . GLU A 1 73 ? -1.531 -9.950 -11.613 1.00 91.56 73 GLU A C 1
ATOM 556 O O . GLU A 1 73 ? -1.359 -9.273 -10.594 1.00 91.56 73 GLU A O 1
ATOM 561 N N . GLY A 1 74 ? -0.881 -11.098 -11.819 1.00 92.94 74 GLY A N 1
ATOM 562 C CA . GLY A 1 74 ? -0.048 -11.757 -10.815 1.00 92.94 74 GLY A CA 1
ATOM 563 C C . GLY A 1 74 ? 1.319 -12.188 -11.341 1.00 92.94 74 GLY A C 1
ATOM 564 O O . GLY A 1 74 ? 1.477 -12.602 -12.492 1.00 92.94 74 GLY A O 1
ATOM 565 N N . GLY A 1 75 ? 2.329 -12.142 -10.474 1.00 95.19 75 GLY A N 1
ATOM 566 C CA . GLY A 1 75 ? 3.666 -12.609 -10.821 1.00 95.19 75 GLY A CA 1
ATOM 567 C C . GLY A 1 75 ? 4.646 -12.626 -9.656 1.00 95.19 75 GLY A C 1
ATOM 568 O O . GLY A 1 75 ? 4.269 -12.573 -8.486 1.00 95.19 75 GLY A O 1
ATOM 569 N N . PHE A 1 76 ? 5.926 -12.709 -10.002 1.00 96.06 76 PHE A N 1
ATOM 570 C CA . PHE A 1 76 ? 7.032 -12.827 -9.059 1.00 96.06 76 PHE A CA 1
ATOM 571 C C . PHE A 1 76 ? 8.080 -11.749 -9.311 1.00 96.06 76 PHE A C 1
ATOM 573 O O . PHE A 1 76 ? 8.420 -11.464 -10.458 1.00 96.06 76 PHE A O 1
ATOM 580 N N . MET A 1 77 ? 8.611 -11.170 -8.239 1.00 95.38 77 MET A N 1
ATOM 581 C CA . MET A 1 77 ? 9.662 -10.155 -8.291 1.00 95.38 77 MET A CA 1
ATOM 582 C C . MET A 1 77 ? 10.809 -10.532 -7.353 1.00 95.38 77 MET A C 1
ATOM 584 O O . MET A 1 77 ? 10.579 -11.012 -6.244 1.00 95.38 77 MET A O 1
ATOM 588 N N . MET A 1 78 ? 12.045 -10.305 -7.796 1.00 95.06 78 MET A N 1
ATOM 589 C CA . MET A 1 78 ? 13.237 -10.525 -6.978 1.00 95.06 78 MET A CA 1
ATOM 590 C C . MET A 1 78 ? 13.299 -9.468 -5.866 1.00 95.06 78 MET A C 1
ATOM 592 O O . MET A 1 78 ? 13.259 -8.270 -6.140 1.00 95.06 78 MET A O 1
ATOM 596 N N . ALA A 1 79 ? 13.375 -9.913 -4.614 1.00 95.12 79 ALA A N 1
ATOM 597 C CA . ALA A 1 79 ? 13.367 -9.058 -3.429 1.00 95.12 79 ALA A CA 1
ATOM 598 C C . ALA A 1 79 ? 14.778 -8.614 -3.007 1.00 95.12 79 ALA A C 1
ATOM 600 O O . ALA A 1 79 ? 14.945 -7.518 -2.472 1.00 95.12 79 ALA A O 1
ATOM 601 N N . ALA A 1 80 ? 15.789 -9.443 -3.277 1.00 93.88 80 ALA A N 1
ATOM 602 C CA . ALA A 1 80 ? 17.201 -9.141 -3.065 1.00 93.88 80 ALA A CA 1
ATOM 603 C C . ALA A 1 80 ? 18.072 -9.875 -4.096 1.00 93.88 80 ALA A C 1
ATOM 605 O O . ALA A 1 80 ? 17.700 -10.951 -4.571 1.00 93.88 80 ALA A O 1
ATOM 606 N N . LEU A 1 81 ? 19.229 -9.297 -4.421 1.00 89.88 81 LEU A N 1
ATOM 607 C CA . LEU A 1 81 ? 20.256 -9.933 -5.250 1.00 89.88 81 LEU A CA 1
ATOM 608 C C . LEU A 1 81 ? 20.896 -11.140 -4.524 1.00 89.88 81 LEU A C 1
ATOM 610 O O . LEU A 1 81 ? 20.801 -11.233 -3.299 1.00 89.88 81 LEU A O 1
ATOM 614 N N . PRO A 1 82 ? 21.598 -12.046 -5.238 1.00 86.69 82 PRO A N 1
ATOM 615 C CA . PRO A 1 82 ? 22.269 -13.203 -4.627 1.00 86.69 82 PRO A CA 1
ATOM 616 C C . PRO A 1 82 ? 23.373 -12.861 -3.610 1.00 86.69 82 PRO A C 1
ATOM 618 O O . PRO A 1 82 ? 23.785 -13.730 -2.848 1.00 86.69 82 PRO A O 1
ATOM 621 N N . ASP A 1 83 ? 23.855 -11.615 -3.587 1.00 88.38 83 ASP A N 1
ATOM 622 C CA . ASP A 1 83 ? 24.795 -11.093 -2.583 1.00 88.38 83 ASP A CA 1
ATOM 623 C C . ASP A 1 83 ? 24.105 -10.560 -1.305 1.00 88.38 83 ASP A C 1
ATOM 625 O O . ASP A 1 83 ? 24.777 -10.135 -0.367 1.00 88.38 83 ASP A O 1
ATOM 629 N N . GLY A 1 84 ? 22.768 -10.599 -1.253 1.00 88.12 84 GLY A N 1
ATOM 630 C CA . GLY A 1 84 ? 21.951 -10.086 -0.153 1.00 88.12 84 GLY A CA 1
ATOM 631 C C . GLY A 1 84 ? 21.499 -8.629 -0.307 1.00 88.12 84 GLY A C 1
ATOM 632 O O . GLY A 1 84 ? 20.734 -8.158 0.533 1.00 88.12 84 GLY A O 1
ATOM 633 N N . THR A 1 85 ? 21.909 -7.910 -1.359 1.00 92.12 85 THR A N 1
ATOM 634 C CA . THR A 1 85 ? 21.520 -6.503 -1.570 1.00 92.12 85 THR A CA 1
ATOM 635 C C . THR A 1 85 ? 20.004 -6.383 -1.781 1.00 92.12 85 THR A C 1
ATOM 637 O O . THR A 1 85 ? 19.489 -6.943 -2.755 1.00 92.12 85 THR A O 1
ATOM 640 N N . PRO A 1 86 ? 19.265 -5.647 -0.927 1.00 94.06 86 PRO A N 1
ATOM 641 C CA . PRO A 1 86 ? 17.818 -5.515 -1.056 1.00 94.06 86 PRO A CA 1
ATOM 642 C C . PRO A 1 86 ? 17.443 -4.697 -2.297 1.00 94.06 86 PRO A C 1
ATOM 644 O O . PRO A 1 86 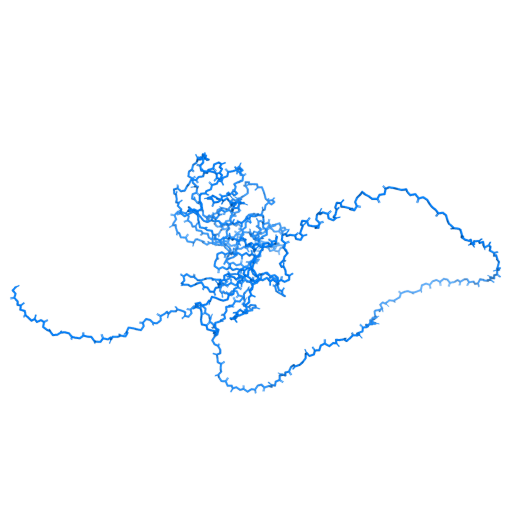? 17.916 -3.578 -2.498 1.00 94.06 86 PRO A O 1
ATOM 647 N N . LEU A 1 87 ? 16.554 -5.255 -3.118 1.00 95.19 87 LEU A N 1
ATOM 648 C CA . LEU A 1 87 ? 15.967 -4.579 -4.278 1.00 95.19 87 LEU A CA 1
ATOM 649 C C . LEU A 1 87 ? 14.673 -3.844 -3.920 1.00 95.19 87 LEU A C 1
ATOM 651 O O . LEU A 1 87 ? 14.330 -2.852 -4.562 1.00 95.19 87 LEU A O 1
ATOM 655 N N . VAL A 1 88 ? 13.980 -4.292 -2.871 1.00 94.31 88 VAL A N 1
ATOM 656 C CA . VAL A 1 88 ? 12.770 -3.656 -2.332 1.00 94.31 88 VAL A CA 1
ATOM 657 C C . VAL A 1 88 ? 12.923 -3.265 -0.868 1.00 94.31 88 VAL A C 1
ATOM 659 O O . VAL A 1 88 ? 13.746 -3.817 -0.142 1.00 94.31 88 VAL A O 1
ATOM 662 N N . THR A 1 89 ? 12.069 -2.351 -0.420 1.00 92.50 89 THR A N 1
ATOM 663 C CA . THR A 1 89 ? 11.837 -2.059 1.000 1.00 92.50 89 THR A CA 1
ATOM 664 C C . THR A 1 89 ? 10.337 -2.156 1.314 1.00 92.50 89 THR A C 1
ATOM 666 O O . THR A 1 89 ? 9.526 -1.799 0.450 1.00 92.50 89 THR A O 1
ATOM 669 N N . PRO A 1 90 ? 9.919 -2.653 2.496 1.00 90.31 90 PRO A N 1
ATOM 670 C CA . PRO A 1 90 ? 8.527 -2.567 2.930 1.00 90.31 90 PRO A CA 1
ATOM 671 C C . PRO A 1 90 ? 8.075 -1.104 2.965 1.00 90.31 90 PRO A C 1
ATOM 673 O O . PRO A 1 90 ? 8.806 -0.239 3.452 1.00 90.31 90 PRO A O 1
ATOM 676 N N . TRP A 1 91 ? 6.879 -0.813 2.457 1.00 89.88 91 TRP A N 1
ATOM 677 C CA . TRP A 1 91 ? 6.381 0.559 2.333 1.00 89.88 91 TRP A CA 1
ATOM 678 C C . TRP A 1 91 ? 6.359 1.290 3.685 1.00 89.88 91 TRP A C 1
ATOM 680 O O . TRP A 1 91 ? 6.766 2.450 3.769 1.00 89.88 91 TRP A O 1
ATOM 690 N N . GLU A 1 92 ? 5.996 0.589 4.764 1.00 84.88 92 GLU A N 1
ATOM 691 C CA . GLU A 1 92 ? 5.971 1.128 6.126 1.00 84.88 92 GLU A CA 1
ATOM 692 C C . GLU A 1 92 ? 7.353 1.561 6.657 1.00 84.88 92 GLU A C 1
ATOM 694 O O . GLU A 1 92 ? 7.423 2.265 7.662 1.00 84.88 92 GLU A O 1
ATOM 699 N N . SER A 1 93 ? 8.440 1.159 5.986 1.00 86.81 93 SER A N 1
ATOM 700 C CA . SER A 1 93 ? 9.841 1.474 6.316 1.00 86.81 93 SER A CA 1
ATOM 701 C C . SER A 1 93 ? 10.445 2.577 5.428 1.00 86.81 93 SER A C 1
ATOM 703 O O . SER A 1 93 ? 11.655 2.781 5.443 1.00 86.81 93 SER A O 1
ATOM 705 N N . THR A 1 94 ? 9.626 3.269 4.629 1.00 88.50 94 THR A N 1
ATOM 706 C CA . THR A 1 94 ? 10.028 4.431 3.805 1.00 88.50 94 THR A CA 1
ATOM 707 C C . THR A 1 94 ? 9.696 5.758 4.495 1.00 88.50 94 THR A C 1
ATOM 709 O O . THR A 1 94 ? 9.106 5.756 5.570 1.00 88.50 94 THR A O 1
ATOM 712 N N . ASP A 1 95 ? 9.972 6.902 3.866 1.00 87.56 95 ASP A N 1
ATOM 713 C CA . ASP A 1 95 ? 9.455 8.213 4.304 1.00 87.56 95 ASP A CA 1
ATOM 714 C C . ASP A 1 95 ? 8.160 8.633 3.580 1.00 87.56 95 ASP A C 1
ATOM 716 O O . ASP A 1 95 ? 7.674 9.747 3.764 1.00 87.56 95 ASP A O 1
ATOM 720 N N . PHE A 1 96 ? 7.550 7.751 2.776 1.00 89.94 96 PHE A N 1
ATOM 721 C CA . PHE A 1 96 ? 6.281 8.064 2.114 1.00 89.94 96 PHE A CA 1
ATOM 722 C C . PHE A 1 96 ? 5.142 8.225 3.127 1.00 89.94 96 PHE A C 1
ATOM 724 O O . PHE A 1 96 ? 5.049 7.509 4.126 1.00 89.94 96 PHE A O 1
ATOM 731 N N . TYR A 1 97 ? 4.249 9.172 2.853 1.00 89.06 97 TYR A N 1
ATOM 732 C CA . TYR A 1 97 ? 3.096 9.463 3.696 1.00 89.06 97 TYR A CA 1
ATOM 733 C C . TYR A 1 97 ? 1.941 8.480 3.444 1.00 89.06 97 TYR A C 1
ATOM 735 O O . TYR A 1 97 ? 1.309 7.979 4.377 1.00 89.06 97 TYR A O 1
ATOM 743 N N . SER A 1 98 ? 1.677 8.183 2.169 1.00 92.56 98 SER A N 1
ATOM 744 C CA . SER A 1 98 ? 0.559 7.345 1.726 1.00 92.56 98 SER A CA 1
ATOM 745 C C . SER A 1 98 ? 0.871 6.698 0.361 1.00 92.56 98 SER A C 1
ATOM 747 O O . SER A 1 98 ? 1.891 7.017 -0.252 1.00 92.56 98 SER A O 1
ATOM 749 N N . CYS A 1 99 ? 0.009 5.810 -0.137 1.00 92.69 99 CYS A N 1
ATOM 750 C CA . CYS A 1 99 ? -0.021 5.396 -1.546 1.00 92.69 99 CYS A CA 1
ATOM 751 C C . CYS A 1 99 ? -1.445 5.441 -2.087 1.00 92.69 99 CYS A C 1
ATOM 753 O O . CYS A 1 99 ? -2.390 5.122 -1.358 1.00 92.69 99 CYS A O 1
ATOM 755 N N . CYS A 1 100 ? -1.583 5.757 -3.374 1.00 92.19 100 CYS A N 1
ATOM 756 C CA . CYS A 1 100 ? -2.873 5.799 -4.046 1.00 92.19 100 CYS A CA 1
ATOM 757 C C . CYS A 1 100 ? -2.907 5.114 -5.417 1.00 92.19 100 CYS A C 1
ATOM 759 O O . CYS A 1 100 ? -1.908 5.010 -6.133 1.00 92.19 100 CYS A O 1
ATOM 761 N N . GLU A 1 101 ? -4.111 4.684 -5.769 1.00 90.88 101 GLU A N 1
ATOM 762 C CA . GLU A 1 101 ? -4.552 4.409 -7.132 1.00 90.88 101 GLU A CA 1
ATOM 763 C C . GLU A 1 101 ? -5.163 5.688 -7.724 1.00 90.88 101 GLU A C 1
ATOM 765 O O . GLU A 1 101 ? -5.666 6.530 -6.978 1.00 90.88 101 GLU A O 1
ATOM 770 N N . VAL A 1 102 ? -5.127 5.851 -9.047 1.00 90.25 102 VAL A N 1
ATOM 771 C CA . VAL A 1 102 ? -5.733 6.993 -9.752 1.00 90.25 102 VAL A CA 1
ATOM 772 C C . VAL A 1 102 ? -7.029 6.507 -10.385 1.00 90.25 102 VAL A C 1
ATOM 774 O O . VAL A 1 102 ? -6.997 5.640 -11.253 1.00 90.25 102 VAL A O 1
ATOM 777 N N . THR A 1 103 ? -8.163 7.023 -9.914 1.00 87.81 103 THR A N 1
ATOM 778 C CA . THR A 1 103 ? -9.497 6.494 -10.239 1.00 87.81 103 THR A CA 1
ATOM 779 C C . THR A 1 103 ? -10.164 7.195 -11.417 1.00 87.81 103 THR A C 1
ATOM 781 O O . THR A 1 103 ? -11.000 6.582 -12.079 1.00 87.81 103 THR A O 1
ATOM 784 N N . ASP A 1 104 ? -9.794 8.445 -11.713 1.00 87.56 104 ASP A N 1
ATOM 785 C CA . ASP A 1 104 ? -10.203 9.124 -12.947 1.00 87.56 104 ASP A CA 1
ATOM 786 C C . ASP A 1 104 ? -9.085 9.020 -14.008 1.00 87.56 104 ASP A C 1
ATOM 788 O O . ASP A 1 104 ? -8.018 9.615 -13.829 1.00 87.56 104 ASP A O 1
ATOM 792 N N . PRO A 1 105 ? -9.286 8.320 -15.144 1.00 82.44 105 PRO A N 1
ATOM 793 C CA . PRO A 1 105 ? -8.311 8.294 -16.238 1.00 82.44 105 PRO A CA 1
ATOM 794 C C . PRO A 1 105 ? -8.126 9.657 -16.935 1.00 82.44 105 PRO A C 1
ATOM 796 O O . PRO A 1 105 ? -7.206 9.804 -17.739 1.00 82.44 105 PRO A O 1
ATOM 799 N N . ALA A 1 106 ? -8.973 10.653 -16.649 1.00 88.88 106 ALA A N 1
ATOM 800 C CA . ALA A 1 106 ? -8.825 12.042 -17.082 1.00 88.88 106 ALA A CA 1
ATOM 801 C C . ALA A 1 106 ? -8.179 12.963 -16.022 1.00 88.88 106 ALA A C 1
ATOM 803 O O . ALA A 1 106 ? -8.050 14.166 -16.272 1.00 88.88 106 ALA A O 1
ATOM 804 N N . ALA A 1 107 ? -7.747 12.425 -14.871 1.00 92.56 107 ALA A N 1
ATOM 805 C CA . ALA A 1 107 ? -7.066 13.177 -13.816 1.00 92.56 107 ALA A CA 1
ATOM 806 C C . ALA A 1 107 ? -5.872 13.982 -14.356 1.00 92.56 107 ALA A C 1
ATOM 808 O O . ALA A 1 107 ? -5.155 13.534 -15.256 1.00 92.56 107 ALA A O 1
ATOM 809 N N . LEU A 1 108 ? -5.617 15.160 -13.778 1.00 94.69 108 LEU A N 1
ATOM 810 C CA . LEU A 1 108 ? -4.548 16.070 -14.206 1.00 94.69 108 LEU A CA 1
ATOM 811 C C . LEU A 1 108 ? -3.421 16.182 -13.169 1.00 94.69 108 LEU A C 1
ATOM 813 O O . LEU A 1 108 ? -3.649 16.116 -11.962 1.00 94.69 108 LEU A O 1
ATOM 817 N N . GLN A 1 109 ? -2.202 16.399 -13.667 1.00 94.75 109 GLN A N 1
ATOM 818 C CA . GLN A 1 109 ? -1.003 16.688 -12.878 1.00 94.75 109 GLN A CA 1
ATOM 819 C C . GLN A 1 109 ? -0.743 18.200 -12.824 1.00 94.75 109 GLN A C 1
ATOM 821 O O . GLN A 1 109 ? -0.752 18.860 -13.868 1.00 94.75 109 GLN A O 1
ATOM 826 N N . TYR A 1 110 ? -0.476 18.733 -11.627 1.00 95.81 110 TYR A N 1
ATOM 827 C CA . TYR A 1 110 ? -0.300 20.166 -11.353 1.00 95.81 110 TYR A CA 1
ATOM 828 C C . TYR A 1 110 ? 1.065 20.499 -10.732 1.00 95.81 110 TYR A C 1
ATOM 830 O O . TYR A 1 110 ? 1.606 19.712 -9.954 1.00 95.81 110 TYR A O 1
ATOM 838 N N . ASP A 1 111 ? 1.577 21.706 -11.010 1.00 95.12 111 ASP A N 1
ATOM 839 C CA . ASP A 1 111 ? 2.854 22.229 -10.480 1.00 95.12 111 ASP A CA 1
ATOM 840 C C . ASP A 1 111 ? 2.803 22.715 -9.014 1.00 95.12 111 ASP A C 1
ATOM 842 O O . ASP A 1 111 ? 3.812 23.167 -8.475 1.00 95.12 111 ASP A O 1
ATOM 846 N N . GLY A 1 112 ? 1.657 22.582 -8.336 1.00 95.19 112 GLY A N 1
ATOM 847 C CA . GLY A 1 112 ? 1.490 22.997 -6.943 1.00 95.19 112 GLY A CA 1
ATOM 848 C C . GLY A 1 112 ? 0.163 22.573 -6.288 1.00 95.19 112 GLY A C 1
ATOM 849 O O . GLY A 1 112 ? -0.784 22.155 -6.969 1.00 95.19 112 GLY A O 1
ATOM 850 N N . PRO A 1 113 ? 0.053 22.728 -4.953 1.00 95.00 113 PRO A N 1
ATOM 851 C CA . PRO A 1 113 ? -1.133 22.339 -4.183 1.00 95.00 113 PRO A CA 1
ATOM 852 C C . PRO A 1 113 ? -2.321 23.300 -4.346 1.00 95.00 113 PRO A C 1
ATOM 854 O O . PRO A 1 113 ? -3.455 22.933 -4.046 1.00 95.00 113 PRO A O 1
ATOM 857 N N . HIS A 1 114 ? -2.071 24.537 -4.785 1.00 92.94 114 HIS A N 1
ATOM 858 C CA . HIS A 1 114 ? -3.065 25.610 -4.837 1.00 92.94 114 HIS A CA 1
ATOM 859 C C . HIS A 1 114 ? -3.946 25.544 -6.095 1.00 92.94 114 HIS A C 1
ATOM 861 O O . HIS A 1 114 ? -3.514 25.094 -7.155 1.00 92.94 114 HIS A O 1
ATOM 867 N N . GLU A 1 115 ? -5.167 26.076 -6.015 1.00 89.62 115 GLU A N 1
ATOM 868 C CA . GLU A 1 115 ? -6.131 26.094 -7.132 1.00 89.62 115 GLU A CA 1
ATOM 869 C C . GLU A 1 115 ? -5.612 26.835 -8.380 1.00 89.62 115 GLU A C 1
ATOM 871 O O . GLU A 1 115 ? -6.010 26.520 -9.496 1.00 89.62 115 GLU A O 1
ATOM 876 N N . THR A 1 116 ? -4.683 27.779 -8.200 1.00 91.69 116 THR A N 1
ATOM 877 C CA . THR A 1 116 ? -4.024 28.555 -9.266 1.00 91.69 116 THR A CA 1
ATOM 878 C C . THR A 1 116 ? -2.806 27.870 -9.898 1.00 91.69 116 THR A C 1
ATOM 880 O O . THR A 1 116 ? -2.203 28.441 -10.810 1.00 91.69 116 THR A O 1
ATOM 883 N N . ALA A 1 117 ? -2.424 26.678 -9.428 1.00 93.69 117 ALA A N 1
ATOM 884 C CA . ALA A 1 117 ? -1.345 25.884 -10.013 1.00 93.69 117 ALA A CA 1
ATOM 885 C C . ALA A 1 117 ? -1.667 25.475 -11.459 1.00 93.69 117 ALA A C 1
ATOM 887 O O . ALA A 1 117 ? -2.821 25.224 -11.817 1.00 93.69 117 ALA A O 1
ATOM 888 N N . LYS A 1 118 ? -0.641 25.379 -12.301 1.00 94.00 118 LYS A N 1
ATOM 889 C CA . LYS A 1 118 ? -0.786 25.019 -13.712 1.00 94.00 118 LYS A CA 1
ATOM 890 C C . LYS A 1 118 ? -0.843 23.507 -13.851 1.00 94.00 118 LYS A C 1
ATOM 892 O O . LYS A 1 118 ? 0.047 22.803 -13.380 1.00 94.00 118 LYS A O 1
ATOM 897 N N . SER A 1 119 ? -1.847 23.017 -14.569 1.00 94.00 119 SER A N 1
ATOM 898 C CA . SER A 1 119 ? -1.846 21.646 -15.073 1.00 94.00 119 SER A CA 1
ATOM 899 C C . SER A 1 119 ? -0.838 21.511 -16.218 1.00 94.00 119 SER A C 1
ATOM 901 O O . SER A 1 119 ? -0.892 22.304 -17.161 1.00 94.00 119 SER A O 1
ATOM 903 N N . PHE A 1 120 ? 0.035 20.502 -16.177 1.00 90.38 120 PHE A N 1
ATOM 904 C CA . PHE A 1 120 ? 1.013 20.230 -17.244 1.00 90.38 120 PHE A CA 1
ATOM 905 C C . PHE A 1 120 ? 0.725 18.960 -18.063 1.00 90.38 120 PHE A C 1
ATOM 907 O O . PHE A 1 120 ? 1.368 18.736 -19.087 1.00 90.38 120 PHE A O 1
ATOM 914 N N . GLY A 1 121 ? -0.276 18.164 -17.681 1.00 89.12 121 GLY A N 1
ATOM 915 C CA . GLY A 1 121 ? -0.774 17.051 -18.491 1.00 89.12 121 GLY A CA 1
ATOM 916 C C . GLY A 1 121 ? -1.742 16.141 -17.730 1.00 89.12 121 GLY A C 1
ATOM 917 O O . GLY A 1 121 ? -1.944 16.343 -16.530 1.00 89.12 121 GLY A O 1
ATOM 918 N N . PRO A 1 122 ? -2.334 15.140 -18.405 1.00 91.06 122 PRO A N 1
ATOM 919 C CA . PRO A 1 122 ? -3.038 14.058 -17.730 1.00 91.06 122 PRO A CA 1
ATOM 920 C C . PRO A 1 122 ? -2.071 13.215 -16.894 1.00 91.06 122 PRO A C 1
ATOM 922 O O . PRO A 1 122 ? -0.862 13.176 -17.145 1.00 91.06 122 PRO A O 1
ATOM 925 N N . VAL A 1 123 ? -2.604 12.517 -15.901 1.00 88.50 123 VAL A N 1
ATOM 926 C CA . VAL A 1 123 ? -1.883 11.485 -15.156 1.00 88.50 123 VAL A CA 1
ATOM 927 C C . VAL A 1 123 ? -1.680 10.273 -16.067 1.00 88.50 123 VAL A C 1
ATOM 929 O O . VAL A 1 123 ? -2.578 9.880 -16.807 1.00 88.50 123 VAL A O 1
ATOM 932 N N . GLN A 1 124 ? -0.487 9.677 -16.046 1.00 81.81 124 GLN A N 1
ATOM 933 C CA . GLN A 1 124 ? -0.247 8.439 -16.787 1.00 81.81 124 GLN A CA 1
ATOM 934 C C . GLN A 1 124 ? -0.964 7.280 -16.088 1.00 81.81 124 GLN A C 1
ATOM 936 O O . GLN A 1 124 ? -0.629 6.943 -14.954 1.00 81.81 124 GLN A O 1
ATOM 941 N N . SER A 1 125 ? -1.917 6.648 -16.774 1.00 74.75 125 SER A N 1
ATOM 942 C CA . SER A 1 125 ? -2.442 5.355 -16.334 1.00 74.75 125 SER A CA 1
ATOM 943 C C . SER A 1 125 ? -1.319 4.316 -16.403 1.00 74.75 125 SER A C 1
ATOM 945 O O . SER A 1 125 ? -0.650 4.185 -17.430 1.00 74.75 125 SER A O 1
ATOM 947 N N . VAL A 1 126 ? -1.062 3.641 -15.283 1.00 81.62 126 VAL A N 1
ATOM 948 C CA . VAL A 1 126 ? 0.040 2.689 -15.105 1.00 81.62 126 VAL A CA 1
ATOM 949 C C . VAL A 1 126 ? -0.343 1.621 -14.090 1.00 81.62 126 VAL A C 1
ATOM 951 O O . VAL A 1 126 ? -1.168 1.850 -13.210 1.00 81.62 126 VAL A O 1
ATOM 954 N N . ASN A 1 127 ? 0.334 0.480 -14.158 1.00 85.56 127 ASN A N 1
ATOM 955 C CA . ASN A 1 127 ? -0.066 -0.726 -13.439 1.00 85.56 127 ASN A CA 1
ATOM 956 C C . ASN A 1 127 ? 0.198 -0.723 -11.912 1.00 85.56 127 ASN A C 1
ATOM 958 O O . ASN A 1 127 ? -0.054 -1.720 -11.240 1.00 85.56 127 ASN A O 1
ATOM 962 N N . PHE A 1 128 ? 0.754 0.354 -11.343 1.00 89.44 128 PHE A N 1
ATOM 963 C CA . PHE A 1 128 ? 1.269 0.371 -9.966 1.00 89.44 128 PHE A CA 1
ATOM 964 C C . PHE A 1 128 ? 0.909 1.652 -9.219 1.00 89.44 128 PHE A C 1
ATOM 966 O O . PHE A 1 128 ? 0.986 2.752 -9.780 1.00 89.44 128 PHE A O 1
ATOM 973 N N . LEU A 1 129 ? 0.609 1.509 -7.924 1.00 91.31 129 LEU A N 1
ATOM 974 C CA . LEU A 1 129 ? 0.221 2.627 -7.068 1.00 91.31 129 LEU A CA 1
ATOM 975 C C . LEU A 1 129 ? 1.294 3.715 -7.051 1.00 91.31 129 LEU A C 1
ATOM 977 O O . LEU A 1 129 ? 2.496 3.433 -7.034 1.00 91.31 129 LEU A O 1
ATOM 981 N N . TYR A 1 130 ? 0.851 4.965 -7.002 1.00 92.81 130 TYR A N 1
ATOM 982 C CA . TYR A 1 130 ? 1.712 6.111 -6.751 1.00 92.81 130 TYR A CA 1
ATOM 983 C C . TYR A 1 130 ? 2.061 6.189 -5.262 1.00 92.81 130 TYR A C 1
ATOM 985 O O . TYR A 1 130 ? 1.177 6.115 -4.408 1.00 92.81 130 TYR A O 1
ATOM 993 N N . CYS A 1 131 ? 3.336 6.397 -4.936 1.00 93.75 131 CYS A N 1
ATOM 994 C CA . CYS A 1 131 ? 3.736 6.837 -3.603 1.00 93.75 131 CYS A CA 1
ATOM 995 C C . CYS A 1 131 ? 3.452 8.334 -3.432 1.00 93.75 131 CYS A C 1
ATOM 997 O O . CYS A 1 131 ? 3.797 9.142 -4.294 1.00 93.75 131 CYS A O 1
ATOM 999 N N . ILE A 1 132 ? 2.857 8.703 -2.300 1.00 94.38 132 ILE A N 1
ATOM 1000 C CA . ILE A 1 132 ? 2.572 10.086 -1.909 1.00 94.38 132 ILE A CA 1
ATOM 1001 C C . ILE A 1 132 ? 3.616 10.524 -0.883 1.00 94.38 132 ILE A C 1
ATOM 1003 O O . ILE A 1 132 ? 3.827 9.855 0.130 1.00 94.38 132 ILE A O 1
ATOM 1007 N N . VAL A 1 133 ? 4.250 11.665 -1.140 1.00 93.50 133 VAL A N 1
ATOM 1008 C CA . VAL A 1 133 ? 5.222 12.297 -0.235 1.00 93.50 133 VAL A CA 1
ATOM 1009 C C . VAL A 1 133 ? 4.513 13.218 0.760 1.00 93.50 133 VAL A C 1
ATOM 1011 O O . VAL A 1 133 ? 4.921 13.315 1.911 1.00 93.50 133 VAL A O 1
ATOM 1014 N N . GLU A 1 134 ? 3.444 13.889 0.328 1.00 92.69 134 GLU A N 1
ATOM 1015 C CA . GLU A 1 134 ? 2.839 15.003 1.059 1.00 92.69 134 GLU A CA 1
ATOM 1016 C C . GLU A 1 134 ? 1.340 15.131 0.753 1.00 92.69 134 GLU A C 1
ATOM 1018 O O . GLU A 1 134 ? 0.887 14.828 -0.353 1.00 92.69 134 GLU A O 1
ATOM 1023 N N . GLU A 1 135 ? 0.569 15.620 1.721 1.00 92.31 135 GLU A N 1
ATOM 1024 C CA . GLU A 1 135 ? -0.861 15.885 1.585 1.00 92.31 135 GLU A CA 1
ATOM 1025 C C . GLU A 1 135 ? -1.167 17.349 1.938 1.00 92.31 135 GLU A C 1
ATOM 10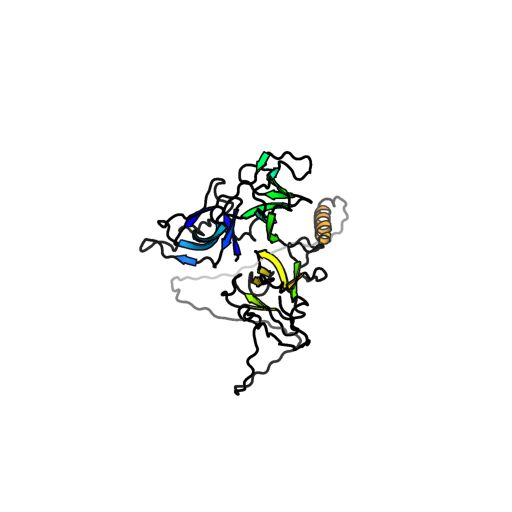27 O O . GLU A 1 135 ? -0.925 17.790 3.059 1.00 92.31 135 GLU A O 1
ATOM 1032 N N . ALA A 1 136 ? -1.730 18.093 0.981 1.00 93.38 136 ALA A N 1
ATOM 1033 C CA . ALA A 1 136 ? -2.334 19.408 1.198 1.00 93.38 136 ALA A CA 1
ATOM 1034 C C . ALA A 1 136 ? -3.861 19.263 1.356 1.00 93.38 136 ALA A C 1
ATOM 1036 O O . ALA A 1 136 ? -4.388 18.157 1.302 1.00 93.38 136 ALA A O 1
ATOM 1037 N N . GLU A 1 137 ? -4.618 20.353 1.520 1.00 91.38 137 GLU A N 1
ATOM 1038 C CA . GLU A 1 137 ? -6.080 20.286 1.729 1.00 91.38 137 GLU A CA 1
ATOM 1039 C C . GLU A 1 137 ? -6.813 19.524 0.604 1.00 91.38 137 GLU A C 1
ATOM 1041 O O . GLU A 1 137 ? -7.537 18.564 0.874 1.00 91.38 137 GLU A O 1
ATOM 1046 N N . LYS A 1 138 ? -6.581 19.915 -0.659 1.00 94.38 138 LYS A N 1
ATOM 1047 C CA . LYS A 1 138 ? -7.323 19.422 -1.840 1.00 94.38 138 LYS A CA 1
ATOM 1048 C C . LYS A 1 138 ? -6.501 18.539 -2.786 1.00 94.38 138 LYS A C 1
ATOM 1050 O O . LYS A 1 138 ? -7.075 17.887 -3.657 1.00 94.38 138 LYS A O 1
ATOM 1055 N N . ARG A 1 139 ? -5.174 18.499 -2.621 1.00 96.00 139 ARG A N 1
ATOM 1056 C CA . ARG A 1 139 ? -4.244 17.743 -3.477 1.00 96.00 139 ARG A CA 1
ATOM 1057 C C . ARG A 1 139 ? -3.245 16.918 -2.670 1.00 96.00 139 ARG A C 1
ATOM 1059 O O . ARG A 1 139 ? -2.925 17.262 -1.535 1.00 96.00 139 ARG A O 1
ATOM 1066 N N . VAL A 1 140 ? -2.726 15.865 -3.291 1.00 95.75 140 VAL A N 1
ATOM 1067 C CA . VAL A 1 140 ? -1.607 15.046 -2.799 1.00 95.75 140 VAL A CA 1
ATOM 1068 C C . VAL A 1 140 ? -0.403 15.211 -3.723 1.00 95.75 140 VAL A C 1
ATOM 1070 O O . VAL A 1 140 ? -0.580 15.263 -4.943 1.00 95.75 140 VAL A O 1
ATOM 1073 N N . ARG A 1 141 ? 0.808 15.305 -3.161 1.00 96.06 141 ARG A N 1
ATOM 1074 C CA . ARG A 1 141 ? 2.058 15.344 -3.932 1.00 96.06 141 ARG A CA 1
ATOM 1075 C C . ARG A 1 141 ? 2.599 13.935 -4.093 1.00 96.06 141 ARG A C 1
ATOM 1077 O O . ARG A 1 141 ? 2.925 13.265 -3.110 1.00 96.06 141 ARG A O 1
ATOM 1084 N N . LEU A 1 142 ? 2.703 13.500 -5.337 1.00 94.19 142 LEU A N 1
ATOM 1085 C CA . LEU A 1 142 ? 3.289 12.219 -5.700 1.00 94.19 142 LEU A CA 1
ATOM 1086 C C . LEU A 1 142 ? 4.813 12.302 -5.615 1.00 94.19 142 LEU A C 1
ATOM 1088 O O . LEU A 1 142 ? 5.402 13.362 -5.830 1.00 94.19 142 LEU A O 1
ATOM 1092 N N . PHE A 1 143 ? 5.463 11.166 -5.393 1.00 91.75 143 PHE A N 1
ATOM 1093 C CA . PHE A 1 143 ? 6.867 11.024 -5.750 1.00 91.75 143 PHE A CA 1
ATOM 1094 C C . PHE A 1 143 ? 6.991 10.856 -7.268 1.00 91.75 143 PHE A C 1
ATOM 1096 O O . PHE A 1 143 ? 6.342 9.990 -7.857 1.00 91.75 143 PHE A O 1
ATOM 1103 N N . HIS A 1 144 ? 7.883 11.624 -7.888 1.00 88.88 144 HIS A N 1
ATOM 1104 C CA . HIS A 1 144 ? 8.326 11.417 -9.264 1.00 88.88 144 HIS A CA 1
ATOM 1105 C C . HIS A 1 144 ? 9.861 11.484 -9.287 1.00 88.88 144 HIS A C 1
ATOM 1107 O O . HIS A 1 144 ? 10.419 12.432 -8.738 1.00 88.88 144 HIS A O 1
ATOM 1113 N N . PRO A 1 145 ? 10.574 10.544 -9.935 1.00 83.00 145 PRO A N 1
ATOM 1114 C CA . PRO A 1 145 ? 12.045 10.477 -9.902 1.00 83.00 145 PRO A CA 1
ATOM 1115 C C . PRO A 1 145 ? 12.775 11.610 -10.657 1.00 83.00 145 PRO A C 1
ATOM 1117 O O . PRO A 1 145 ? 13.982 11.525 -10.862 1.00 83.00 145 PRO A O 1
ATOM 1120 N N . GLU A 1 146 ? 12.059 12.652 -11.096 1.00 85.12 146 GLU A N 1
ATOM 1121 C CA . GLU A 1 146 ? 12.572 13.714 -11.986 1.00 85.12 146 GLU A CA 1
ATOM 1122 C C . GLU A 1 146 ? 11.893 15.075 -11.738 1.00 85.12 146 GLU A C 1
ATOM 1124 O O . GLU A 1 146 ? 12.531 16.117 -11.868 1.00 85.12 146 GLU A O 1
ATOM 1129 N N . LEU A 1 147 ? 10.607 15.077 -11.360 1.00 87.88 147 LEU A N 1
ATOM 1130 C CA . LEU A 1 147 ? 9.816 16.278 -11.089 1.00 87.88 147 LEU A CA 1
ATOM 1131 C C . LEU A 1 147 ? 9.556 16.416 -9.581 1.00 87.88 147 LEU A C 1
ATOM 1133 O O . LEU A 1 147 ? 8.899 15.576 -8.976 1.00 87.88 147 LEU A O 1
ATOM 1137 N N . GLU A 1 148 ? 10.030 17.501 -8.973 1.00 86.62 148 GLU A N 1
ATOM 1138 C CA . GLU A 1 148 ? 9.894 17.756 -7.526 1.00 86.62 148 GLU A CA 1
ATOM 1139 C C . GLU A 1 148 ? 8.434 17.991 -7.079 1.00 86.62 148 GLU A C 1
ATOM 1141 O O . GLU A 1 148 ? 8.032 17.623 -5.969 1.00 86.62 148 GLU A O 1
ATOM 1146 N N . ASN A 1 149 ? 7.639 18.603 -7.963 1.00 92.06 149 ASN A N 1
ATOM 1147 C CA . ASN A 1 149 ? 6.277 19.062 -7.708 1.00 92.06 149 ASN A CA 1
ATOM 1148 C C . ASN A 1 149 ? 5.295 18.451 -8.714 1.00 92.06 149 ASN A C 1
ATOM 1150 O O . ASN A 1 149 ? 5.020 19.026 -9.765 1.00 92.06 149 ASN A O 1
ATOM 1154 N N . VAL A 1 150 ? 4.759 17.279 -8.364 1.00 94.62 150 VAL A N 1
ATOM 1155 C CA . VAL A 1 150 ? 3.692 16.595 -9.107 1.00 94.62 150 VAL A CA 1
ATOM 1156 C C . VAL A 1 150 ? 2.498 16.399 -8.183 1.00 94.62 150 VAL A C 1
ATOM 1158 O O . VAL A 1 150 ? 2.540 15.561 -7.285 1.00 94.62 150 VAL A O 1
ATOM 1161 N N . TRP A 1 151 ? 1.438 17.176 -8.390 1.00 96.19 151 TRP A N 1
ATOM 1162 C CA . TRP A 1 151 ? 0.237 17.150 -7.551 1.00 96.19 151 TRP A CA 1
ATOM 1163 C C . TRP A 1 151 ? -0.984 16.611 -8.315 1.00 96.19 151 TRP A C 1
ATOM 1165 O O . TRP A 1 151 ? -1.184 16.989 -9.467 1.00 96.19 151 TRP A O 1
ATOM 1175 N N . ILE A 1 152 ? -1.822 15.788 -7.671 1.00 95.69 152 ILE A N 1
ATOM 1176 C CA . ILE A 1 152 ? -3.143 15.329 -8.173 1.00 95.69 152 ILE A CA 1
ATOM 1177 C C . ILE A 1 152 ? -4.231 15.732 -7.163 1.00 95.69 152 ILE A C 1
ATOM 1179 O O . ILE A 1 152 ? -3.952 15.855 -5.968 1.00 95.69 152 ILE A O 1
ATOM 1183 N N . GLU A 1 153 ? -5.469 15.954 -7.612 1.00 95.56 153 GLU A N 1
ATOM 1184 C CA . GLU A 1 153 ? -6.607 16.251 -6.729 1.00 95.56 153 GLU A CA 1
ATOM 1185 C C . GLU A 1 153 ? -7.098 15.005 -5.974 1.00 95.56 153 GLU A C 1
ATOM 1187 O O . GLU A 1 153 ? -7.241 13.930 -6.548 1.00 95.56 153 GLU A O 1
ATOM 1192 N N . LYS A 1 154 ? -7.410 15.146 -4.678 1.00 94.81 154 LYS A N 1
ATOM 1193 C CA . LYS A 1 154 ? -7.792 14.012 -3.806 1.00 94.81 154 LYS A CA 1
ATOM 1194 C C . LYS A 1 154 ? -9.023 13.233 -4.270 1.00 94.81 154 LYS A C 1
ATOM 1196 O O . LYS A 1 154 ? -9.148 12.055 -3.971 1.00 94.81 154 LYS A O 1
ATOM 1201 N N . LYS A 1 155 ? -9.937 13.908 -4.967 1.00 94.56 155 LYS A N 1
ATOM 1202 C CA . LYS A 1 155 ? -11.153 13.330 -5.565 1.00 94.56 155 LYS A CA 1
ATOM 1203 C C . LYS A 1 155 ? -10.858 12.316 -6.679 1.00 94.56 155 LYS A C 1
ATOM 1205 O O . LYS A 1 155 ? -11.689 11.446 -6.911 1.00 94.56 155 LYS A O 1
ATOM 1210 N N . ASP A 1 156 ? -9.692 12.413 -7.319 1.00 94.38 156 ASP A N 1
ATOM 1211 C CA . ASP A 1 156 ? -9.313 11.618 -8.495 1.00 94.38 156 ASP A CA 1
ATOM 1212 C C . ASP A 1 156 ? -8.421 10.415 -8.130 1.00 94.38 156 ASP A C 1
ATOM 1214 O O . ASP A 1 156 ? -7.849 9.763 -9.007 1.00 94.38 156 ASP A O 1
ATOM 1218 N N . VAL A 1 157 ? -8.259 10.138 -6.829 1.00 93.06 157 VAL A N 1
ATOM 1219 C CA . VAL A 1 157 ? -7.392 9.080 -6.300 1.00 93.06 157 VAL A CA 1
ATOM 1220 C C . VAL A 1 157 ? -8.068 8.278 -5.187 1.00 93.06 157 VAL A C 1
ATOM 1222 O O . VAL A 1 157 ? -8.791 8.819 -4.352 1.00 93.06 157 VAL A O 1
ATOM 1225 N N . HIS A 1 158 ? -7.784 6.976 -5.125 1.00 91.19 158 HIS A N 1
ATOM 1226 C CA . HIS A 1 158 ? -8.175 6.116 -4.010 1.00 91.19 158 HIS A CA 1
ATOM 1227 C C . HIS A 1 158 ? -6.966 5.820 -3.116 1.00 91.19 158 HIS A C 1
ATOM 1229 O O . HIS A 1 158 ? -5.946 5.308 -3.572 1.00 91.19 158 HIS A O 1
ATOM 1235 N N . MET A 1 159 ? -7.071 6.159 -1.831 1.00 91.06 159 MET A N 1
ATOM 1236 C CA . MET A 1 159 ? -5.981 6.051 -0.857 1.00 91.06 159 MET A CA 1
ATOM 1237 C C . MET A 1 159 ? -5.913 4.623 -0.294 1.00 91.06 159 MET A C 1
ATOM 1239 O O . MET A 1 159 ?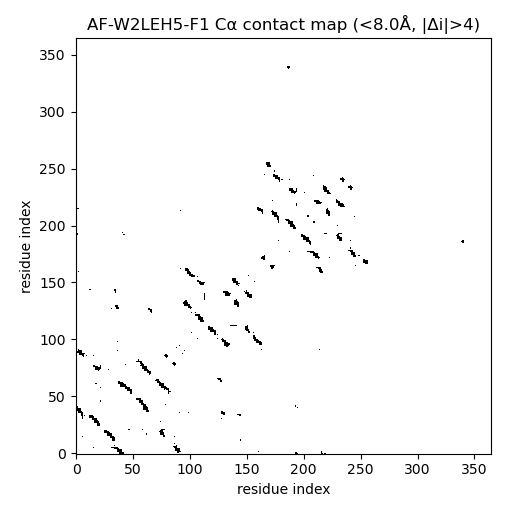 -6.774 4.240 0.500 1.00 91.06 159 MET A O 1
ATOM 1243 N N . VAL A 1 160 ? -4.887 3.852 -0.672 1.00 89.00 160 VAL A N 1
ATOM 1244 C CA . VAL A 1 160 ? -4.770 2.410 -0.368 1.00 89.00 160 VAL A CA 1
ATOM 1245 C C . VAL A 1 160 ? -3.880 2.137 0.849 1.00 89.00 160 VAL A C 1
ATOM 1247 O O . VAL A 1 160 ? -4.237 1.333 1.713 1.00 89.00 160 VAL A O 1
ATOM 1250 N N . CYS A 1 161 ? -2.734 2.817 0.944 1.00 87.12 161 CYS A N 1
ATOM 1251 C CA . CYS A 1 161 ? -1.777 2.661 2.049 1.00 87.12 161 CYS A CA 1
ATOM 1252 C C . CYS A 1 161 ? -1.691 3.967 2.827 1.00 87.12 161 CYS A C 1
ATOM 1254 O O . CYS A 1 161 ? -1.522 5.013 2.205 1.00 87.12 161 CYS A O 1
ATOM 1256 N N . THR A 1 162 ? -1.790 3.953 4.154 1.00 89.62 162 THR A N 1
ATOM 1257 C CA . THR A 1 162 ? -1.866 5.191 4.955 1.00 89.62 162 THR A CA 1
ATOM 1258 C C . THR A 1 162 ? -1.140 5.029 6.283 1.00 89.62 162 THR A C 1
ATOM 1260 O O . THR A 1 162 ? -1.297 4.008 6.947 1.00 89.62 162 THR A O 1
ATOM 1263 N N . ARG A 1 163 ? -0.358 6.040 6.674 1.00 88.62 163 ARG A N 1
ATOM 1264 C CA . ARG A 1 163 ? 0.196 6.176 8.027 1.00 88.62 163 ARG A CA 1
ATOM 1265 C C . ARG A 1 163 ? -0.774 6.957 8.901 1.00 88.62 163 ARG A C 1
ATOM 1267 O O . ARG A 1 163 ? -1.166 8.065 8.533 1.00 88.62 163 ARG A O 1
ATOM 1274 N N . PHE A 1 164 ? -1.149 6.384 10.038 1.00 88.12 164 PHE A N 1
ATOM 1275 C CA . PHE A 1 164 ? -2.074 7.028 10.965 1.00 88.12 164 PHE A CA 1
ATOM 1276 C C . PHE A 1 164 ? -1.391 8.119 11.794 1.00 88.12 164 PHE A C 1
ATOM 1278 O O . PHE A 1 164 ? -0.168 8.142 11.946 1.00 88.12 164 PHE A O 1
ATOM 1285 N N . LYS A 1 165 ? -2.202 9.053 12.295 1.00 85.50 165 LYS A N 1
ATOM 1286 C CA . LYS A 1 165 ? -1.785 10.165 13.152 1.00 85.50 165 LYS A CA 1
ATOM 1287 C C . LYS A 1 165 ? -2.843 10.387 14.228 1.00 85.50 165 LYS A C 1
ATOM 1289 O O . LYS A 1 165 ? -3.907 10.929 13.943 1.00 85.50 165 LYS A O 1
ATOM 1294 N N . HIS A 1 166 ? -2.527 10.005 15.454 1.00 86.31 166 HIS A N 1
ATOM 1295 C CA . HIS A 1 166 ? -3.306 10.318 16.640 1.00 86.31 166 HIS A CA 1
ATOM 1296 C C . HIS A 1 166 ? -3.073 11.789 16.995 1.00 86.31 166 HIS A C 1
ATOM 1298 O O . HIS A 1 166 ? -1.928 12.242 17.025 1.00 86.31 166 HIS A O 1
ATOM 1304 N N . ALA A 1 167 ? -4.147 12.561 17.172 1.00 81.38 167 ALA A N 1
ATOM 1305 C CA . ALA A 1 167 ? -4.105 14.021 17.022 1.00 81.38 167 ALA A CA 1
ATOM 1306 C C . ALA A 1 167 ? -3.172 14.747 18.011 1.00 81.38 167 ALA A C 1
ATOM 1308 O O . ALA A 1 167 ? -2.627 15.799 17.678 1.00 81.38 167 ALA A O 1
ATOM 1309 N N . GLU A 1 168 ? -2.966 14.185 19.203 1.00 81.25 168 GLU A N 1
ATOM 1310 C CA . GLU A 1 168 ? -2.110 14.767 20.244 1.00 81.25 168 GLU A CA 1
ATOM 1311 C C . GLU A 1 168 ? -0.650 14.281 20.188 1.00 81.25 168 GLU A C 1
ATOM 1313 O O . GLU A 1 168 ? 0.191 14.775 20.945 1.00 81.25 168 GLU A O 1
ATOM 1318 N N . CYS A 1 169 ? -0.326 13.337 19.297 1.00 85.44 169 CYS A N 1
ATOM 1319 C CA . CYS A 1 169 ? 0.913 12.561 19.331 1.00 85.44 169 CYS A CA 1
ATOM 1320 C C . CYS A 1 169 ? 1.904 12.894 18.206 1.00 85.44 169 CYS A C 1
ATOM 1322 O O . CYS A 1 169 ? 1.537 13.129 17.057 1.00 85.44 169 CYS A O 1
ATOM 1324 N N . SER A 1 170 ? 3.202 12.855 18.525 1.00 83.94 170 SER A N 1
ATOM 1325 C CA . SER A 1 170 ? 4.287 13.017 17.546 1.00 83.94 170 SER A CA 1
ATOM 1326 C C . SER A 1 170 ? 4.661 11.723 16.812 1.00 83.94 170 SER A C 1
ATOM 1328 O O . SER A 1 170 ? 5.323 11.776 15.778 1.00 83.94 170 SER A O 1
ATOM 1330 N N . THR A 1 171 ? 4.281 10.559 17.345 1.00 82.00 171 THR A N 1
ATOM 1331 C CA . THR A 1 171 ? 4.530 9.237 16.748 1.00 82.00 171 THR A CA 1
ATOM 1332 C C . THR A 1 171 ? 3.361 8.812 15.842 1.00 82.00 171 THR A C 1
ATOM 1334 O O . THR A 1 171 ? 2.214 8.899 16.282 1.00 82.00 171 THR A O 1
ATOM 1337 N N . PRO A 1 172 ? 3.591 8.321 14.605 1.00 85.62 172 PRO A N 1
ATOM 1338 C CA . PRO A 1 172 ? 2.511 7.852 13.726 1.00 85.62 172 PRO A CA 1
ATOM 1339 C C . PRO A 1 172 ? 1.817 6.576 14.241 1.00 85.62 172 PRO A C 1
ATOM 1341 O O . PRO A 1 172 ? 2.303 5.464 14.031 1.00 85.62 172 PRO A O 1
ATOM 1344 N N . HIS A 1 173 ? 0.677 6.747 14.911 1.00 89.06 173 HIS A N 1
ATOM 1345 C CA . HIS A 1 173 ? -0.224 5.680 15.355 1.00 89.06 173 HIS A CA 1
ATOM 1346 C C . HIS A 1 173 ? -1.682 6.169 15.415 1.00 89.06 173 HIS A C 1
ATOM 1348 O O . HIS A 1 173 ? -1.945 7.346 15.185 1.00 89.06 173 HIS A O 1
ATOM 1354 N N . THR A 1 174 ? -2.621 5.269 15.696 1.00 92.88 174 THR A N 1
ATOM 1355 C CA . THR A 1 174 ? -3.990 5.509 16.192 1.00 92.88 174 THR A CA 1
ATOM 1356 C C . THR A 1 174 ? -4.463 4.242 16.922 1.00 92.88 174 THR A C 1
ATOM 1358 O O . THR A 1 174 ? -3.721 3.257 16.970 1.00 92.88 174 THR A O 1
ATOM 1361 N N . PHE A 1 175 ? -5.681 4.230 17.460 1.00 93.62 175 PHE A N 1
ATOM 1362 C CA . PHE A 1 175 ? -6.279 3.054 18.098 1.00 93.62 175 PHE A CA 1
ATOM 1363 C C . PHE A 1 175 ? -7.517 2.575 17.338 1.00 93.62 175 PHE A C 1
ATOM 1365 O O . PHE A 1 175 ? -8.285 3.378 16.810 1.00 93.62 175 PHE A O 1
ATOM 1372 N N . PHE A 1 176 ? -7.709 1.257 17.295 1.00 95.56 176 PHE A N 1
ATOM 1373 C CA . PHE A 1 176 ? -8.876 0.598 16.711 1.00 95.56 176 PHE A CA 1
ATOM 1374 C C . PHE A 1 176 ? -9.495 -0.399 17.694 1.00 95.56 176 PHE A C 1
ATOM 1376 O O . PHE A 1 176 ? -8.789 -1.053 18.462 1.00 95.56 176 PHE A O 1
ATOM 1383 N N . GLU A 1 177 ? -10.809 -0.566 17.607 1.00 96.06 177 GLU A N 1
ATOM 1384 C CA . GLU A 1 177 ? -11.609 -1.544 18.356 1.00 96.06 177 GLU A CA 1
ATOM 1385 C C . GLU A 1 177 ? -12.588 -2.266 17.414 1.00 96.06 177 GLU A C 1
ATOM 1387 O O . GLU A 1 177 ? -12.720 -1.891 16.246 1.00 96.06 177 GLU A O 1
ATOM 1392 N N . LEU A 1 178 ? -13.276 -3.313 17.886 1.00 96.75 178 LEU A N 1
ATOM 1393 C CA . LEU A 1 178 ? -14.312 -3.988 17.090 1.00 96.75 178 LEU A CA 1
ATOM 1394 C C . LEU A 1 178 ? -15.483 -3.050 16.781 1.00 96.75 178 LEU A C 1
ATOM 1396 O O . LEU A 1 178 ? -15.964 -2.338 17.657 1.00 96.75 178 LEU A O 1
ATOM 1400 N N . SER A 1 179 ? -15.986 -3.101 15.545 1.00 96.00 179 SER A N 1
ATOM 1401 C CA . SER A 1 179 ? -17.143 -2.297 15.152 1.00 96.00 179 SER A CA 1
ATOM 1402 C C . SER A 1 179 ? -18.399 -2.674 15.943 1.00 96.00 179 SER A C 1
ATOM 1404 O O . SER A 1 179 ? -18.751 -3.853 16.063 1.00 96.00 179 SER A O 1
ATOM 1406 N N . GLU A 1 180 ? -19.154 -1.666 16.381 1.00 93.12 180 GLU A N 1
ATOM 1407 C CA . GLU A 1 180 ? -20.458 -1.852 17.034 1.00 93.12 180 GLU A CA 1
ATOM 1408 C C . GLU A 1 180 ? -21.523 -2.512 16.133 1.00 93.12 180 GLU A C 1
ATOM 1410 O O . GLU A 1 180 ? -22.565 -2.952 16.613 1.00 93.12 180 GLU A O 1
ATOM 1415 N N . ALA A 1 181 ? -21.261 -2.645 14.827 1.00 92.62 181 ALA A N 1
ATOM 1416 C CA . ALA A 1 181 ? -22.103 -3.404 13.902 1.00 92.62 181 ALA A CA 1
ATOM 1417 C C . ALA A 1 181 ? -21.940 -4.939 14.008 1.00 92.62 181 ALA A C 1
ATOM 1419 O O . ALA A 1 181 ? -22.741 -5.678 13.430 1.00 92.62 181 ALA A O 1
ATOM 1420 N N . LEU A 1 182 ? -20.910 -5.434 14.704 1.00 93.69 182 LEU A N 1
ATOM 1421 C CA . LEU A 1 182 ? -20.670 -6.867 14.915 1.00 93.69 182 LEU A CA 1
ATOM 1422 C C . LEU A 1 182 ? -21.501 -7.437 16.088 1.00 93.69 182 LEU A C 1
ATOM 1424 O O . LEU A 1 182 ? -21.927 -6.683 16.961 1.00 93.69 182 LEU A O 1
ATOM 1428 N N . PRO A 1 183 ? -21.692 -8.771 16.176 1.00 93.06 183 PRO A N 1
ATOM 1429 C CA . PRO A 1 183 ? -22.208 -9.436 17.381 1.00 93.06 183 PRO A CA 1
ATOM 1430 C C . PRO A 1 183 ? -21.390 -9.149 18.654 1.00 93.06 183 PRO A C 1
ATOM 1432 O O . PRO A 1 183 ? -20.249 -8.678 18.584 1.00 93.06 183 PRO A O 1
ATOM 1435 N N . GLU A 1 184 ? -21.951 -9.456 19.828 1.00 91.44 184 GLU A N 1
ATOM 1436 C CA . GLU A 1 184 ? -21.263 -9.241 21.111 1.00 91.44 184 GLU A CA 1
ATOM 1437 C C . GLU A 1 184 ? -20.055 -10.181 21.254 1.00 91.44 184 GLU A C 1
ATOM 1439 O O . GLU A 1 184 ? -18.965 -9.756 21.627 1.00 91.44 184 GLU A O 1
ATOM 1444 N N . GLU A 1 185 ? -20.229 -11.435 20.835 1.00 93.25 185 GLU A N 1
ATOM 1445 C CA . GLU A 1 185 ? -19.256 -12.529 20.898 1.00 93.25 185 GLU A CA 1
ATOM 1446 C C . GLU A 1 185 ? -18.267 -12.552 19.717 1.00 93.25 185 GLU A C 1
ATOM 1448 O O . GLU A 1 185 ? -17.535 -13.527 19.533 1.00 93.25 185 GLU A O 1
ATOM 1453 N N . ALA A 1 186 ? -18.261 -11.512 18.878 1.00 93.62 186 ALA A N 1
ATOM 1454 C CA . ALA A 1 186 ? -17.384 -11.438 17.718 1.00 93.62 186 ALA A CA 1
ATOM 1455 C C . ALA A 1 186 ? -15.902 -11.361 18.128 1.00 93.62 186 ALA A C 1
ATOM 1457 O O . ALA A 1 186 ? -15.531 -10.651 19.064 1.00 93.62 186 ALA A O 1
ATOM 1458 N N . GLN A 1 187 ? -15.048 -12.068 17.384 1.00 95.81 187 GLN A N 1
ATOM 1459 C CA . GLN A 1 187 ? -13.594 -11.999 17.520 1.00 95.81 187 GLN A CA 1
ATOM 1460 C C . GLN A 1 187 ? -12.937 -11.950 16.139 1.00 95.81 187 GLN A C 1
ATOM 1462 O O . GLN A 1 187 ? -13.308 -12.718 15.249 1.00 95.81 187 GLN A O 1
ATOM 1467 N N . ILE A 1 188 ? -11.950 -11.070 15.961 1.00 96.12 188 ILE A N 1
ATOM 1468 C CA . ILE A 1 188 ? -11.208 -10.901 14.703 1.00 96.12 188 ILE A CA 1
ATOM 1469 C C . ILE A 1 188 ? -9.794 -11.475 14.856 1.00 96.12 188 ILE A C 1
ATOM 1471 O O . ILE A 1 188 ? -9.108 -11.217 15.843 1.00 96.12 188 ILE A O 1
ATOM 1475 N N . ALA A 1 189 ? -9.341 -12.260 13.876 1.00 95.50 189 ALA A N 1
ATOM 1476 C CA . ALA A 1 189 ? -8.026 -12.898 13.914 1.00 95.50 189 ALA A CA 1
ATOM 1477 C C . ALA A 1 189 ? -6.881 -11.906 13.643 1.00 95.50 189 ALA A C 1
ATOM 1479 O O . ALA A 1 189 ? -6.825 -11.287 12.577 1.00 95.50 189 ALA A O 1
ATOM 1480 N N . ILE A 1 190 ? -5.932 -11.832 14.578 1.00 94.50 190 ILE A N 1
ATOM 1481 C CA . ILE A 1 190 ? -4.636 -11.166 14.413 1.00 94.50 190 ILE A CA 1
ATOM 1482 C C . ILE A 1 190 ? -3.657 -12.190 13.829 1.00 94.50 190 ILE A C 1
ATOM 1484 O O . ILE A 1 190 ? -3.563 -13.314 14.325 1.00 94.50 190 ILE A O 1
ATOM 1488 N N . ARG A 1 191 ? -2.925 -11.827 12.773 1.00 93.12 191 ARG A N 1
ATOM 1489 C CA . ARG A 1 191 ? -2.094 -12.735 11.966 1.00 93.12 191 ARG A CA 1
ATOM 1490 C C . ARG A 1 191 ? -0.673 -12.214 11.770 1.00 93.12 191 ARG A C 1
ATOM 1492 O O . ARG A 1 191 ? -0.424 -11.016 11.847 1.00 93.12 191 ARG A O 1
ATOM 1499 N N . GLU A 1 192 ? 0.256 -13.118 11.481 1.00 89.75 192 GLU A N 1
ATOM 1500 C CA . GLU A 1 192 ? 1.670 -12.804 11.212 1.00 89.75 192 GLU A CA 1
ATOM 1501 C C . GLU A 1 192 ? 1.861 -11.909 9.970 1.00 89.75 192 GLU A C 1
ATOM 1503 O O . GLU A 1 192 ? 2.717 -11.028 9.938 1.00 89.75 192 GLU A O 1
ATOM 1508 N N . TYR A 1 193 ? 1.035 -12.112 8.943 1.00 89.25 193 TYR A N 1
ATOM 1509 C CA . TYR A 1 193 ? 1.112 -11.431 7.651 1.00 89.25 193 TYR A CA 1
ATOM 1510 C C . TYR A 1 193 ? -0.309 -11.045 7.193 1.00 89.25 193 TYR A C 1
ATOM 1512 O O . TYR A 1 193 ? -1.260 -11.753 7.534 1.00 89.25 193 TYR A O 1
ATOM 1520 N N . PRO A 1 194 ? -0.506 -9.958 6.419 1.00 90.94 194 PRO A N 1
ATOM 1521 C CA . PRO A 1 194 ? -1.835 -9.513 5.993 1.00 90.94 194 PRO A CA 1
ATOM 1522 C C . PRO A 1 194 ? -2.419 -10.388 4.866 1.00 90.94 194 PRO A C 1
ATOM 1524 O O . PRO A 1 194 ? -2.511 -9.961 3.710 1.00 90.94 194 PRO A O 1
ATOM 1527 N N . SER A 1 195 ? -2.811 -11.620 5.192 1.00 90.12 195 SER A N 1
ATOM 1528 C CA . SER A 1 195 ? -3.532 -12.568 4.329 1.00 90.12 195 SER A CA 1
ATOM 1529 C C . SER A 1 195 ? -4.498 -13.414 5.179 1.00 90.12 195 SER A C 1
ATOM 1531 O O . SER A 1 195 ? -4.287 -13.569 6.383 1.00 90.12 195 SER A O 1
ATOM 1533 N N . LYS A 1 196 ? -5.581 -13.946 4.588 1.00 90.00 196 LYS A N 1
ATOM 1534 C CA . LYS A 1 196 ? -6.540 -14.818 5.310 1.00 90.00 196 LYS A CA 1
ATOM 1535 C C . LYS A 1 196 ? -5.921 -16.173 5.679 1.00 90.00 196 LYS A C 1
ATOM 1537 O O . LYS A 1 196 ? -6.382 -16.841 6.598 1.00 90.00 196 LYS A O 1
ATOM 1542 N N . GLU A 1 197 ? -4.891 -16.556 4.942 1.00 89.94 197 GLU A N 1
ATOM 1543 C CA . GLU A 1 197 ? -4.191 -17.835 4.957 1.00 89.94 197 GLU A CA 1
ATOM 1544 C C . GLU A 1 197 ? -2.984 -17.822 5.916 1.00 89.94 197 GLU A C 1
ATOM 1546 O O . GLU A 1 197 ? -2.484 -18.877 6.300 1.00 89.94 197 GLU A O 1
ATOM 1551 N N . ALA A 1 198 ? -2.516 -16.635 6.319 1.00 89.12 198 ALA A N 1
ATOM 1552 C CA . ALA A 1 198 ? -1.394 -16.451 7.235 1.00 89.12 198 ALA A CA 1
ATOM 1553 C C . ALA A 1 198 ? -1.711 -16.931 8.662 1.00 89.12 198 ALA A C 1
ATOM 1555 O O . ALA A 1 198 ? -2.851 -16.828 9.125 1.00 89.12 198 ALA A O 1
ATOM 1556 N N . GLN A 1 199 ? -0.690 -17.399 9.389 1.00 90.69 199 GLN A N 1
ATOM 1557 C CA . GLN A 1 199 ? -0.841 -17.925 10.747 1.00 90.69 199 GLN A CA 1
ATOM 1558 C C . GLN A 1 199 ? -1.491 -16.901 11.691 1.00 90.69 199 GLN A C 1
ATOM 1560 O O . GLN A 1 199 ? -1.038 -15.761 11.803 1.00 90.69 199 GLN A O 1
ATOM 1565 N N . THR A 1 200 ? -2.535 -17.334 12.402 1.00 93.94 200 THR A N 1
ATOM 1566 C CA . THR A 1 200 ? -3.139 -16.585 13.510 1.00 93.94 200 THR A CA 1
ATOM 1567 C C . THR A 1 200 ? -2.179 -16.564 14.698 1.00 93.94 200 THR A C 1
ATOM 1569 O O . THR A 1 200 ? -1.754 -17.614 15.178 1.00 93.94 200 THR A O 1
ATOM 1572 N N . VAL A 1 201 ? -1.853 -15.364 15.174 1.00 92.69 201 VAL A N 1
ATOM 1573 C CA . VAL A 1 201 ? -0.957 -15.111 16.315 1.00 92.69 201 VAL A CA 1
ATOM 1574 C C . VAL A 1 201 ? -1.689 -14.522 17.527 1.00 92.69 201 VAL A C 1
ATOM 1576 O O . VAL A 1 201 ? -1.134 -14.483 18.620 1.00 92.69 201 VAL A O 1
ATOM 1579 N N . GLY A 1 202 ? -2.946 -14.104 17.352 1.00 92.75 202 GLY A N 1
ATOM 1580 C CA . GLY A 1 202 ? -3.825 -13.628 18.418 1.00 92.75 202 GLY A CA 1
ATOM 1581 C C . GLY A 1 202 ? -5.268 -13.466 17.938 1.00 92.75 202 GLY A C 1
ATOM 1582 O O . GLY A 1 202 ? -5.579 -13.689 16.767 1.00 92.75 202 GLY A O 1
ATOM 1583 N N . LEU A 1 203 ? -6.150 -13.050 18.841 1.00 94.44 203 LEU A N 1
ATOM 1584 C CA . LEU A 1 203 ? -7.527 -12.651 18.548 1.00 94.44 203 LEU A CA 1
ATOM 1585 C C . LEU A 1 203 ? -7.761 -11.271 19.169 1.00 94.44 203 LEU A C 1
ATOM 1587 O O . LEU A 1 203 ? -7.168 -10.976 20.203 1.00 94.44 203 LEU A O 1
ATOM 1591 N N . LEU A 1 204 ? -8.628 -10.468 18.557 1.00 95.38 204 LEU A N 1
ATOM 1592 C CA . LEU A 1 204 ? -9.174 -9.254 19.156 1.00 95.38 204 LEU A CA 1
ATOM 1593 C C . LEU A 1 204 ? -10.663 -9.450 19.440 1.00 95.38 204 LEU A C 1
ATOM 1595 O O . LEU A 1 204 ? -11.397 -9.891 18.554 1.00 95.38 204 LEU A O 1
ATOM 1599 N N . SER A 1 205 ? -11.089 -9.127 20.655 1.00 95.62 205 SER A N 1
ATOM 1600 C CA . SER A 1 205 ? -12.451 -9.303 21.167 1.00 95.62 205 SER A CA 1
ATOM 1601 C C . SER A 1 205 ? -13.116 -7.953 21.447 1.00 95.62 205 SER A C 1
ATOM 1603 O O . SER A 1 205 ? -12.476 -6.902 21.460 1.00 95.62 205 SER A O 1
ATOM 1605 N N . ARG A 1 206 ? -14.426 -7.962 21.698 1.00 94.12 206 ARG A N 1
ATOM 1606 C CA . ARG A 1 206 ? -15.169 -6.754 22.072 1.00 94.12 206 ARG A CA 1
ATOM 1607 C C . ARG A 1 206 ? -14.651 -6.142 23.381 1.00 94.12 206 ARG A C 1
ATOM 1609 O O . ARG A 1 206 ? -14.446 -6.854 24.359 1.00 94.12 206 ARG A O 1
ATOM 1616 N N . GLY A 1 207 ? -14.481 -4.818 23.392 1.00 91.56 207 GLY A N 1
ATOM 1617 C CA . GLY A 1 207 ? -13.921 -4.069 24.524 1.00 91.56 207 GLY A CA 1
ATOM 1618 C C . GLY A 1 207 ? -12.389 -4.107 24.624 1.00 91.56 207 GLY A C 1
ATOM 1619 O O . GLY A 1 207 ? -11.832 -3.490 25.528 1.00 91.56 207 GLY A O 1
ATOM 1620 N N . GLU A 1 208 ? -11.705 -4.801 23.709 1.00 93.62 208 GLU A N 1
ATOM 1621 C CA . GLU A 1 208 ? -10.251 -4.747 23.554 1.00 93.62 208 GLU A CA 1
ATOM 1622 C C . GLU A 1 208 ? -9.878 -3.767 22.425 1.00 93.62 208 GLU A C 1
ATOM 1624 O O . GLU A 1 208 ? -10.519 -3.731 21.372 1.00 93.62 208 GLU A O 1
ATOM 1629 N N . THR A 1 209 ? -8.811 -2.993 22.629 1.00 93.69 209 THR A N 1
ATOM 1630 C CA . THR A 1 209 ? -8.289 -2.007 21.665 1.00 93.69 209 THR A CA 1
ATOM 1631 C C . THR A 1 209 ? -6.904 -2.410 21.165 1.00 93.69 209 THR A C 1
ATOM 1633 O O . THR A 1 209 ? -6.081 -2.880 21.952 1.00 93.69 209 THR A O 1
ATOM 1636 N N . VAL A 1 210 ? -6.595 -2.142 19.895 1.00 92.50 210 VAL A N 1
ATOM 1637 C CA . VAL A 1 210 ? -5.250 -2.294 19.314 1.00 92.50 210 VAL A CA 1
ATOM 1638 C C . VAL A 1 210 ? -4.688 -0.955 18.860 1.00 92.50 210 VAL A C 1
ATOM 1640 O O . VAL A 1 210 ? -5.354 -0.191 18.165 1.00 92.50 210 VAL A O 1
ATOM 1643 N N . GLU A 1 211 ? -3.436 -0.688 19.221 1.00 92.56 211 GLU A N 1
ATOM 1644 C CA . GLU A 1 211 ? -2.654 0.402 18.636 1.00 92.56 211 GLU A CA 1
ATOM 1645 C C . GLU A 1 211 ? -2.210 0.005 17.218 1.00 92.56 211 GLU A C 1
ATOM 1647 O O . GLU A 1 211 ? -1.780 -1.126 16.986 1.00 92.56 211 GLU A O 1
ATOM 1652 N N . VAL A 1 212 ? -2.313 0.922 16.259 1.00 92.38 212 VAL A N 1
ATOM 1653 C CA . VAL A 1 212 ? -2.087 0.681 14.828 1.00 92.38 212 VAL A CA 1
ATOM 1654 C C . VAL A 1 212 ? -1.258 1.812 14.230 1.00 92.38 212 VAL A C 1
ATOM 1656 O O . VAL A 1 212 ? -1.615 2.978 14.359 1.00 92.38 212 VAL A O 1
ATOM 1659 N N . THR A 1 213 ? -0.184 1.485 13.508 1.00 89.88 213 THR A N 1
ATOM 1660 C CA . THR A 1 213 ? 0.684 2.488 12.852 1.00 89.88 213 THR A CA 1
ATOM 1661 C C . THR A 1 213 ? 0.320 2.732 11.386 1.00 89.88 213 THR A C 1
ATOM 1663 O O . THR A 1 213 ? 0.413 3.856 10.881 1.00 89.88 213 THR A O 1
ATOM 1666 N N . VAL A 1 214 ? -0.106 1.677 10.682 1.00 89.38 214 VAL A N 1
ATOM 1667 C CA . VAL A 1 214 ? -0.208 1.642 9.217 1.00 89.38 214 VAL A CA 1
ATOM 1668 C C . VAL A 1 214 ? -1.442 0.875 8.749 1.00 89.38 214 VAL A C 1
ATOM 1670 O O . VAL A 1 214 ? -1.761 -0.194 9.262 1.00 89.38 214 VAL A O 1
ATOM 1673 N N . ARG A 1 215 ? -2.086 1.382 7.695 1.00 90.75 215 ARG A N 1
ATOM 1674 C CA . ARG A 1 215 ? -3.062 0.668 6.861 1.00 90.75 215 ARG A CA 1
ATOM 1675 C C . ARG A 1 215 ? -2.419 0.236 5.547 1.00 90.75 215 ARG A C 1
ATOM 1677 O O . ARG A 1 215 ? -1.779 1.051 4.884 1.00 90.75 215 ARG A O 1
ATOM 1684 N N . GLY A 1 216 ? -2.651 -1.010 5.143 1.00 87.88 216 GLY A N 1
ATOM 1685 C CA . GLY A 1 216 ? -2.294 -1.570 3.838 1.00 87.88 216 GLY A CA 1
ATOM 1686 C C . GLY A 1 216 ? -3.509 -2.227 3.180 1.00 87.88 216 GLY A C 1
ATOM 1687 O O . GLY A 1 216 ? -3.723 -3.433 3.316 1.00 87.88 216 GLY A O 1
ATOM 1688 N N . GLY A 1 217 ? -4.318 -1.444 2.464 1.00 86.75 217 GLY A N 1
ATOM 1689 C CA . GLY A 1 217 ? -5.619 -1.885 1.953 1.00 86.75 217 GLY A CA 1
ATOM 1690 C C . GLY A 1 217 ? -6.560 -2.289 3.095 1.00 86.75 217 GLY A C 1
ATOM 1691 O O . GLY A 1 217 ? -6.703 -1.560 4.075 1.00 86.75 217 GLY A O 1
ATOM 1692 N N . ASN A 1 218 ? -7.156 -3.481 3.005 1.00 92.25 218 ASN A N 1
ATOM 1693 C CA . ASN A 1 218 ? -8.104 -4.021 3.997 1.00 92.25 218 ASN A CA 1
ATOM 1694 C C . ASN A 1 218 ? -7.459 -4.498 5.323 1.00 92.25 218 ASN A C 1
ATOM 1696 O O . ASN A 1 218 ? -8.143 -5.075 6.170 1.00 92.25 218 ASN A O 1
ATOM 1700 N N . TRP A 1 219 ? -6.157 -4.262 5.523 1.00 94.25 219 TRP A N 1
ATOM 1701 C CA . TRP A 1 219 ? -5.394 -4.706 6.695 1.00 94.25 219 TRP A CA 1
ATOM 1702 C C . TRP A 1 219 ? -4.735 -3.540 7.435 1.00 94.25 219 TRP A C 1
ATOM 1704 O O . TRP A 1 219 ? -4.296 -2.573 6.813 1.00 94.25 219 TRP A O 1
ATOM 1714 N N . LEU A 1 220 ? -4.629 -3.667 8.754 1.00 94.00 220 LEU A N 1
ATOM 1715 C CA . LEU A 1 220 ? -3.923 -2.757 9.653 1.00 94.00 220 LEU A CA 1
ATOM 1716 C C . LEU A 1 220 ? -2.713 -3.466 10.262 1.00 94.00 220 LEU A C 1
ATOM 1718 O O . LEU A 1 220 ? -2.799 -4.652 10.583 1.00 94.00 220 LEU A O 1
ATOM 1722 N N . GLN A 1 221 ? -1.612 -2.741 10.431 1.00 92.00 221 GLN A N 1
ATOM 1723 C CA . GLN A 1 221 ? -0.403 -3.188 11.117 1.00 92.00 221 GLN A CA 1
ATOM 1724 C C . GLN A 1 221 ? -0.455 -2.732 12.576 1.00 92.00 221 GLN A C 1
ATOM 1726 O O . GLN A 1 221 ? -0.512 -1.531 12.851 1.00 92.00 221 GLN A O 1
ATOM 1731 N N . ILE A 1 222 ? -0.439 -3.693 13.496 1.00 91.31 222 ILE A N 1
ATOM 1732 C CA . ILE A 1 222 ? -0.518 -3.449 14.939 1.00 91.31 222 ILE A CA 1
ATOM 1733 C C . ILE A 1 222 ? 0.853 -2.977 15.453 1.00 91.31 222 ILE A C 1
ATOM 1735 O O . ILE A 1 222 ? 1.898 -3.466 15.011 1.00 91.31 222 ILE A O 1
ATOM 1739 N N . ALA A 1 223 ? 0.849 -2.003 16.365 1.00 82.31 223 ALA A N 1
ATOM 1740 C CA . ALA A 1 223 ? 2.046 -1.510 17.043 1.00 82.31 223 ALA A CA 1
ATOM 1741 C C . ALA A 1 223 ? 2.588 -2.529 18.071 1.00 82.31 223 ALA A C 1
ATOM 1743 O O . ALA A 1 223 ? 1.960 -3.542 18.363 1.00 82.31 223 ALA A O 1
ATOM 1744 N N . GLY A 1 224 ? 3.799 -2.300 18.584 1.00 65.88 224 GLY A N 1
ATOM 1745 C CA . GLY A 1 224 ? 4.601 -3.331 19.256 1.00 65.88 224 GLY A CA 1
ATOM 1746 C C . GLY A 1 224 ? 3.912 -4.096 20.399 1.00 65.88 224 GLY A C 1
ATOM 1747 O O . GLY A 1 224 ? 3.529 -3.516 21.411 1.00 65.88 224 GLY A O 1
ATOM 1748 N N . GLY A 1 225 ? 3.865 -5.425 20.267 1.00 54.62 225 GLY A N 1
ATOM 1749 C CA . GLY A 1 225 ? 3.622 -6.373 21.359 1.00 54.62 225 GLY A CA 1
ATOM 1750 C C . GLY A 1 225 ? 4.807 -7.332 21.529 1.00 54.62 225 GLY A C 1
ATOM 1751 O O . GLY A 1 225 ? 5.910 -7.062 21.060 1.00 54.62 225 GLY A O 1
ATOM 1752 N N . SER A 1 226 ? 4.585 -8.504 22.132 1.00 49.19 226 SER A N 1
ATOM 1753 C CA . SER A 1 226 ? 5.586 -9.591 22.179 1.00 49.19 226 SER A CA 1
ATOM 1754 C C . SER A 1 226 ? 5.833 -10.275 20.823 1.00 49.19 226 SER A C 1
ATOM 1756 O O . SER A 1 226 ? 6.689 -11.154 20.722 1.00 49.19 226 SER A O 1
ATOM 1758 N N . ILE A 1 227 ? 5.079 -9.886 19.791 1.00 53.94 227 ILE A N 1
ATOM 1759 C CA . ILE A 1 227 ? 5.165 -10.382 18.419 1.00 53.94 227 ILE A CA 1
ATOM 1760 C C . ILE A 1 227 ? 5.352 -9.166 17.514 1.00 53.94 227 ILE A C 1
ATOM 1762 O O . ILE A 1 227 ? 4.484 -8.295 17.437 1.00 53.94 227 ILE A O 1
ATOM 1766 N N . ASP A 1 228 ? 6.501 -9.098 16.847 1.00 60.75 228 ASP A N 1
ATOM 1767 C CA . ASP A 1 228 ? 6.849 -7.993 15.959 1.00 60.75 228 ASP A CA 1
ATOM 1768 C C . ASP A 1 228 ? 5.895 -7.938 14.749 1.00 60.75 228 ASP A C 1
ATOM 1770 O O . ASP A 1 228 ? 5.833 -8.874 13.952 1.00 60.75 228 ASP A O 1
ATOM 1774 N N . LYS A 1 229 ? 5.218 -6.796 14.562 1.00 74.94 229 LYS A N 1
ATOM 1775 C CA . LYS A 1 229 ? 4.576 -6.384 13.294 1.00 74.94 229 LYS A CA 1
ATOM 1776 C C . LYS A 1 229 ? 3.448 -7.304 12.796 1.00 74.94 229 LYS A C 1
ATOM 1778 O O . LYS A 1 229 ? 3.343 -7.547 11.592 1.00 74.94 229 LYS A O 1
ATOM 1783 N N . ALA A 1 230 ? 2.589 -7.757 13.709 1.00 90.50 230 ALA A N 1
ATOM 1784 C CA . ALA A 1 230 ? 1.354 -8.475 13.392 1.00 90.50 230 ALA A CA 1
ATOM 1785 C C . ALA A 1 230 ? 0.303 -7.594 12.672 1.00 90.50 230 ALA A C 1
ATOM 1787 O O . ALA A 1 230 ? 0.373 -6.363 12.686 1.00 90.50 230 ALA A O 1
ATOM 1788 N N . TRP A 1 231 ? -0.690 -8.237 12.051 1.00 93.38 231 TRP A N 1
ATOM 1789 C CA . TRP A 1 231 ? -1.701 -7.606 11.197 1.00 93.38 231 TRP A CA 1
ATOM 1790 C C . TRP A 1 231 ? -3.121 -8.059 11.536 1.00 93.38 231 TRP A C 1
ATOM 1792 O O . TRP A 1 231 ? -3.348 -9.219 11.869 1.00 93.38 231 TRP A O 1
ATOM 1802 N N . ILE A 1 232 ? -4.098 -7.169 11.374 1.00 95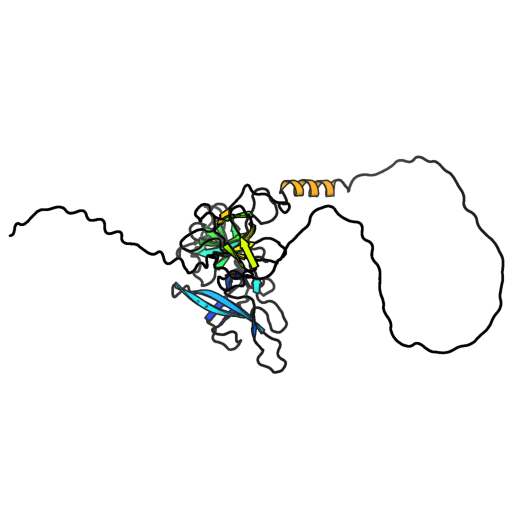.12 232 ILE A N 1
ATOM 1803 C CA . ILE A 1 232 ? -5.527 -7.455 11.574 1.00 95.12 232 ILE A CA 1
ATOM 1804 C C . ILE A 1 232 ? -6.349 -6.935 10.388 1.00 95.12 232 ILE A C 1
ATOM 1806 O O . ILE A 1 232 ? -6.008 -5.919 9.781 1.00 95.12 232 ILE A O 1
ATOM 1810 N N . MET A 1 233 ? -7.410 -7.649 10.009 1.00 95.81 233 MET A N 1
ATOM 1811 C CA . MET A 1 233 ? -8.318 -7.213 8.943 1.00 95.81 233 MET A CA 1
ATOM 1812 C C . MET A 1 233 ? -9.322 -6.205 9.511 1.00 95.81 233 MET A C 1
ATOM 1814 O O . MET A 1 233 ? -10.063 -6.544 10.430 1.00 95.81 233 MET A O 1
ATOM 1818 N N . TRP A 1 234 ? -9.371 -4.987 8.962 1.00 95.56 234 TRP A N 1
ATOM 1819 C CA . TRP A 1 234 ? -10.303 -3.948 9.434 1.00 95.56 234 TRP A CA 1
ATOM 1820 C C . TRP A 1 234 ? -11.585 -3.853 8.624 1.00 95.56 234 TRP A C 1
ATOM 1822 O O . TRP A 1 234 ? -12.563 -3.291 9.103 1.00 95.56 234 TRP A O 1
ATOM 1832 N N . ARG A 1 235 ? -11.608 -4.411 7.411 1.00 94.31 235 ARG A N 1
ATOM 1833 C CA . ARG A 1 235 ? -12.804 -4.448 6.569 1.00 94.31 235 ARG A CA 1
ATOM 1834 C C . ARG A 1 235 ? -12.795 -5.600 5.579 1.00 94.31 235 ARG A C 1
ATOM 1836 O O . ARG A 1 235 ? -11.752 -6.133 5.208 1.00 94.31 235 ARG A O 1
ATOM 1843 N N . THR A 1 236 ? -13.989 -5.904 5.106 1.00 91.94 236 THR A N 1
ATOM 1844 C CA . THR A 1 236 ? -14.270 -6.708 3.918 1.00 91.94 236 THR A CA 1
ATOM 1845 C C . THR A 1 236 ? -14.870 -5.800 2.835 1.00 91.94 236 THR A C 1
ATOM 1847 O O . THR A 1 236 ? -14.879 -4.573 2.968 1.00 91.94 236 THR A O 1
ATOM 1850 N N . ASP A 1 237 ? -15.408 -6.391 1.771 1.00 87.50 237 ASP A N 1
ATOM 1851 C CA . ASP A 1 237 ? -16.181 -5.663 0.758 1.00 87.50 237 ASP A CA 1
ATOM 1852 C C . ASP A 1 237 ? -17.635 -5.402 1.205 1.00 87.50 237 ASP A C 1
ATOM 1854 O O . ASP A 1 237 ? -18.332 -4.591 0.600 1.00 87.50 237 ASP A O 1
ATOM 1858 N N . ALA A 1 238 ? -18.090 -6.073 2.273 1.00 89.00 238 ALA A N 1
ATOM 1859 C CA . ALA A 1 238 ? -19.464 -6.013 2.780 1.00 89.00 238 ALA A CA 1
ATOM 1860 C C . ALA A 1 238 ? -19.614 -5.282 4.129 1.00 89.00 238 ALA A C 1
ATOM 1862 O O . ALA A 1 238 ? -20.699 -4.789 4.431 1.00 89.00 238 ALA A O 1
ATOM 1863 N N . LEU A 1 239 ? -18.559 -5.243 4.950 1.00 92.19 239 LEU A N 1
ATOM 1864 C CA . LEU A 1 239 ? -18.601 -4.735 6.325 1.00 92.19 239 LEU A CA 1
ATOM 1865 C C . LEU A 1 239 ? -17.223 -4.258 6.804 1.00 92.19 239 LEU A C 1
ATOM 1867 O O . LEU A 1 239 ? -16.212 -4.920 6.552 1.00 92.19 239 LEU A O 1
ATOM 1871 N N . GLU A 1 240 ? -17.204 -3.154 7.548 1.00 94.94 240 GLU A N 1
ATOM 1872 C CA . GLU A 1 240 ? -16.054 -2.698 8.332 1.00 94.94 240 GLU A CA 1
ATOM 1873 C C . GLU A 1 240 ? -16.075 -3.417 9.692 1.00 94.94 240 GLU A C 1
ATOM 1875 O O . GLU A 1 240 ? -17.064 -3.392 10.418 1.00 94.94 240 GLU A O 1
ATOM 1880 N N . LEU A 1 241 ? -15.006 -4.160 9.976 1.00 96.69 241 LEU A N 1
ATOM 1881 C CA . LEU A 1 241 ? -14.861 -5.043 11.136 1.00 96.69 241 LEU A CA 1
ATOM 1882 C C . LEU A 1 241 ? -14.332 -4.291 12.362 1.00 96.69 241 LEU A C 1
ATOM 1884 O O . LEU A 1 241 ? -14.614 -4.683 13.492 1.00 96.69 241 LEU A O 1
ATOM 1888 N N . LEU A 1 242 ? -13.562 -3.225 12.133 1.00 97.00 242 LEU A N 1
ATOM 1889 C CA . LEU A 1 242 ? -12.964 -2.388 13.168 1.00 97.00 242 LEU A CA 1
ATOM 1890 C C . LEU A 1 242 ? -13.332 -0.919 12.937 1.00 97.00 242 LEU A C 1
ATOM 1892 O O . LEU A 1 242 ? -13.460 -0.490 11.790 1.00 97.00 242 LEU A O 1
ATOM 1896 N N . GLN A 1 243 ? -13.444 -0.158 14.022 1.00 95.44 243 GLN A N 1
ATOM 1897 C CA . GLN A 1 243 ? -13.671 1.290 14.025 1.00 95.44 243 GLN A CA 1
ATOM 1898 C C . GLN A 1 243 ? -12.504 2.012 14.716 1.00 95.44 243 GLN A C 1
ATOM 1900 O O . GLN A 1 243 ? -11.857 1.432 15.590 1.00 95.44 243 GLN A O 1
ATOM 1905 N N . GLU A 1 244 ? -12.208 3.251 14.311 1.00 94.69 244 GLU A N 1
ATOM 1906 C CA . GLU A 1 244 ? -11.208 4.081 14.999 1.00 94.69 244 GLU A CA 1
ATOM 1907 C C . GLU A 1 244 ? -11.740 4.530 16.366 1.00 94.69 244 GLU A C 1
ATOM 1909 O O . GLU A 1 244 ? -12.878 4.987 16.474 1.00 94.69 244 GLU A O 1
ATOM 1914 N N . ALA A 1 245 ? -10.891 4.438 17.389 1.00 92.38 245 ALA A N 1
ATOM 1915 C CA . ALA A 1 245 ? -11.175 4.821 18.768 1.00 92.38 245 ALA A CA 1
ATOM 1916 C C . ALA A 1 245 ? -10.288 6.025 19.165 1.00 92.38 245 ALA A C 1
ATOM 1918 O O . ALA A 1 245 ? -9.314 5.863 19.904 1.00 92.38 245 ALA A O 1
ATOM 1919 N N . PRO A 1 246 ? -10.554 7.239 18.638 1.00 87.56 246 PRO A N 1
ATOM 1920 C CA . PRO A 1 246 ? -9.624 8.372 18.712 1.00 87.56 246 PRO A CA 1
ATOM 1921 C C . PRO A 1 246 ? -9.392 8.899 20.135 1.00 87.56 246 PRO A C 1
ATOM 1923 O O . PRO A 1 246 ? -8.325 9.443 20.411 1.00 87.56 246 PRO A O 1
ATOM 1926 N N . ASP A 1 247 ? -10.360 8.714 21.036 1.00 87.94 247 ASP A N 1
ATOM 1927 C CA . ASP A 1 247 ? -10.287 9.141 22.440 1.00 87.94 247 ASP A CA 1
ATOM 1928 C C . ASP A 1 247 ? -9.440 8.196 23.323 1.00 87.94 247 ASP A C 1
ATOM 1930 O O . ASP A 1 247 ? -9.251 8.453 24.514 1.00 87.94 247 ASP A O 1
ATOM 1934 N N . VAL A 1 248 ? -8.932 7.089 22.766 1.00 88.19 248 VAL A N 1
ATOM 1935 C CA . VAL A 1 248 ? -8.045 6.152 23.468 1.00 88.19 248 VAL A CA 1
ATOM 1936 C C . VAL A 1 248 ? -6.611 6.682 23.453 1.00 88.19 248 VAL A C 1
ATOM 1938 O O . VAL A 1 248 ? -6.086 7.077 22.414 1.00 88.19 248 VAL A O 1
ATOM 1941 N N . CYS A 1 249 ? -5.959 6.628 24.616 1.00 84.25 249 CYS A N 1
ATOM 1942 C CA . CYS A 1 249 ? -4.539 6.921 24.798 1.00 84.25 249 CYS A CA 1
ATOM 1943 C C . CYS A 1 249 ? -3.880 5.794 25.607 1.00 84.25 249 CYS A C 1
ATOM 1945 O O . CYS A 1 249 ? -4.499 5.211 26.499 1.00 84.25 249 CYS A O 1
ATOM 1947 N N . SER A 1 250 ? -2.601 5.528 25.351 1.00 81.62 250 SER A N 1
ATOM 1948 C CA . SER A 1 250 ? -1.782 4.540 26.061 1.00 81.62 250 SER A CA 1
ATOM 1949 C C . SER A 1 250 ? -0.481 5.178 26.588 1.00 81.62 250 SER A C 1
ATOM 1951 O O . SER A 1 250 ? -0.250 6.380 26.454 1.00 81.62 250 SER A O 1
ATOM 1953 N N . SER A 1 251 ? 0.414 4.374 27.170 1.00 74.38 251 SER A N 1
ATOM 1954 C CA . SER A 1 251 ? 1.761 4.812 27.563 1.00 74.38 251 SER A CA 1
ATOM 1955 C C . SER A 1 251 ? 2.752 4.981 26.396 1.00 74.38 251 SER A C 1
ATOM 1957 O O . SER A 1 251 ? 3.856 5.472 26.628 1.00 74.38 251 SER A O 1
ATOM 1959 N N . THR A 1 252 ? 2.395 4.607 25.160 1.00 73.56 252 THR A N 1
ATOM 1960 C CA . THR A 1 252 ? 3.202 4.847 23.941 1.00 73.56 252 THR A CA 1
ATOM 1961 C C . THR A 1 252 ? 2.872 6.187 23.266 1.00 73.56 252 THR A C 1
ATOM 1963 O O . THR A 1 252 ? 3.619 6.638 22.393 1.00 73.56 252 THR A O 1
ATOM 1966 N N . CYS A 1 253 ? 1.804 6.867 23.701 1.00 82.06 253 CYS A N 1
ATOM 1967 C CA . CYS A 1 253 ? 1.387 8.181 23.215 1.00 82.06 253 CYS A CA 1
ATOM 1968 C C . CYS A 1 253 ? 2.396 9.287 23.589 1.00 82.06 253 CYS A C 1
ATOM 1970 O O . CYS A 1 253 ? 2.296 9.932 24.635 1.00 82.06 253 CYS A O 1
ATOM 1972 N N . VAL A 1 254 ? 3.380 9.535 22.719 1.00 80.12 254 VAL A N 1
ATOM 1973 C CA . VAL A 1 254 ? 4.345 10.636 22.880 1.00 80.12 254 VAL A CA 1
ATOM 1974 C C . VAL A 1 254 ? 3.685 11.952 22.468 1.00 80.12 254 VAL A C 1
ATOM 1976 O O . VAL A 1 254 ? 3.559 12.237 21.276 1.00 80.12 254 VAL A O 1
ATOM 1979 N N . THR A 1 255 ? 3.261 12.763 23.439 1.00 77.25 255 THR A N 1
ATOM 1980 C CA . THR A 1 255 ? 2.505 13.994 23.161 1.00 77.25 255 THR A CA 1
ATOM 1981 C C . THR A 1 255 ? 3.357 15.095 22.520 1.00 77.25 255 THR A C 1
ATOM 1983 O O . THR A 1 255 ? 4.515 15.324 22.878 1.00 77.25 255 THR A O 1
ATOM 1986 N N . ILE A 1 256 ? 2.759 15.837 21.583 1.00 68.19 256 ILE A N 1
ATOM 1987 C CA . ILE A 1 256 ? 3.420 16.904 20.807 1.00 68.19 256 ILE A CA 1
ATOM 1988 C C . ILE A 1 256 ? 4.032 17.980 21.724 1.00 68.19 256 ILE A C 1
ATOM 1990 O O . ILE A 1 256 ? 5.125 18.478 21.451 1.00 68.19 256 ILE A O 1
ATOM 1994 N N . ALA A 1 257 ? 3.370 18.302 22.841 1.00 60.22 257 ALA A N 1
ATOM 1995 C CA . ALA A 1 257 ? 3.826 19.316 23.791 1.00 60.22 257 ALA A CA 1
ATOM 1996 C C . ALA A 1 257 ? 5.131 18.943 24.525 1.00 60.22 257 ALA A C 1
ATOM 1998 O O . ALA A 1 257 ? 5.943 19.826 24.807 1.00 60.22 257 ALA A O 1
ATOM 1999 N N . ALA A 1 258 ? 5.372 17.656 24.807 1.00 54.44 258 ALA A N 1
ATOM 2000 C CA . ALA A 1 258 ? 6.547 17.215 25.564 1.00 54.44 258 ALA A CA 1
ATOM 2001 C C . ALA A 1 258 ? 7.869 17.507 24.825 1.00 54.44 258 ALA A C 1
ATOM 2003 O O . ALA A 1 258 ? 8.856 17.929 25.434 1.00 54.44 258 ALA A O 1
ATOM 2004 N N . ASN A 1 259 ? 7.869 17.361 23.496 1.00 51.31 259 ASN A N 1
ATOM 2005 C CA . ASN A 1 259 ? 9.044 17.609 22.657 1.00 51.31 259 ASN A CA 1
ATOM 2006 C C . ASN A 1 259 ? 9.471 19.088 22.633 1.00 51.31 259 ASN A C 1
ATOM 2008 O O . ASN A 1 259 ? 10.661 19.376 22.504 1.00 51.31 259 ASN A O 1
ATOM 2012 N N . VAL A 1 260 ? 8.532 20.031 22.792 1.00 52.16 260 VAL A N 1
ATOM 2013 C CA . VAL A 1 260 ? 8.841 21.473 22.790 1.00 52.16 260 VAL A CA 1
ATOM 2014 C C . VAL A 1 260 ? 9.659 21.860 24.026 1.00 52.16 260 VAL A C 1
ATOM 2016 O O . VAL A 1 260 ? 10.647 22.582 23.902 1.00 52.16 260 VAL A O 1
ATOM 2019 N N . ASN A 1 261 ? 9.305 21.326 25.198 1.00 45.34 261 ASN A N 1
ATOM 2020 C CA . ASN A 1 261 ? 10.047 21.580 26.436 1.00 45.34 261 ASN A CA 1
ATOM 2021 C C . ASN A 1 261 ? 11.420 20.887 26.423 1.00 45.34 261 ASN A C 1
ATOM 2023 O O . ASN A 1 261 ? 12.419 21.512 26.769 1.00 45.34 261 ASN A O 1
ATOM 2027 N N . SER A 1 262 ? 11.510 19.650 25.919 1.00 44.59 262 SER A N 1
ATOM 2028 C CA . SER A 1 262 ? 12.792 18.930 25.815 1.00 44.59 262 SER A CA 1
ATOM 2029 C C . SER A 1 262 ? 13.827 19.657 24.928 1.00 44.59 262 SER A C 1
ATOM 2031 O O . SER A 1 262 ? 15.024 19.668 25.238 1.00 44.59 262 SER A O 1
ATOM 2033 N N . LEU A 1 263 ? 13.378 20.355 23.874 1.00 45.44 263 LEU A N 1
ATOM 2034 C CA . LEU A 1 263 ? 14.238 21.217 23.045 1.00 45.44 263 LEU A CA 1
ATOM 2035 C C . LEU A 1 263 ? 14.588 22.574 23.689 1.00 45.44 263 LEU A C 1
ATOM 2037 O O . LEU A 1 263 ? 15.524 23.238 23.237 1.00 45.44 263 LEU A O 1
ATOM 2041 N N . ALA A 1 264 ? 13.844 23.009 24.710 1.00 40.94 264 ALA A N 1
ATOM 2042 C CA . ALA A 1 264 ? 14.126 24.228 25.466 1.00 40.94 264 ALA A CA 1
ATOM 2043 C C . ALA A 1 264 ? 15.141 23.961 26.589 1.00 40.94 264 ALA A C 1
ATOM 2045 O O . ALA A 1 264 ? 16.134 24.681 26.711 1.00 40.94 264 ALA A O 1
ATOM 2046 N N . ASP A 1 265 ? 14.955 22.881 27.351 1.00 41.56 265 ASP A N 1
ATOM 2047 C CA . ASP A 1 265 ? 15.847 22.503 28.455 1.00 41.56 265 ASP A CA 1
ATOM 2048 C C . ASP A 1 265 ? 17.270 22.188 27.968 1.00 41.56 265 ASP A C 1
ATOM 2050 O O . ASP A 1 265 ? 18.253 22.563 28.608 1.00 41.56 265 ASP A O 1
ATOM 2054 N N . SER A 1 266 ? 17.400 21.604 26.772 1.00 44.41 266 SER A N 1
ATOM 2055 C CA . SER A 1 266 ? 18.699 21.362 26.123 1.00 44.41 266 SER A CA 1
ATOM 2056 C C . SER A 1 266 ? 19.416 22.632 25.631 1.00 44.41 266 SER A C 1
ATOM 2058 O O . SER A 1 266 ? 20.606 22.563 25.325 1.00 44.41 266 SER A O 1
ATOM 2060 N N . LYS A 1 267 ? 18.755 23.800 25.600 1.00 41.34 267 LYS A N 1
ATOM 2061 C CA . LYS A 1 267 ? 19.401 25.102 25.333 1.00 41.34 267 LYS A CA 1
ATOM 2062 C C . LYS A 1 267 ? 19.793 25.863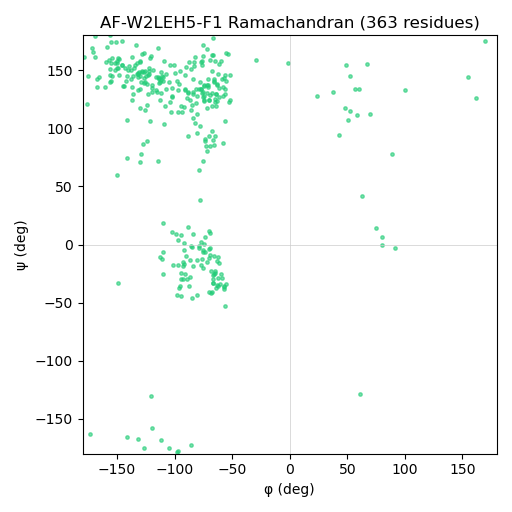 26.600 1.00 41.34 267 LYS A C 1
ATOM 2064 O O . LYS A 1 267 ? 20.791 26.576 26.584 1.00 41.34 267 LYS A O 1
ATOM 2069 N N . ASN A 1 268 ? 19.065 25.681 27.700 1.00 37.84 268 ASN A N 1
ATOM 2070 C CA . ASN A 1 268 ? 19.305 26.403 28.957 1.00 37.84 268 ASN A CA 1
ATOM 2071 C C . ASN A 1 268 ? 20.528 25.898 29.756 1.00 37.84 268 ASN A C 1
ATOM 2073 O O . ASN A 1 268 ? 20.899 26.499 30.759 1.00 37.84 268 ASN A O 1
ATOM 2077 N N . LEU A 1 269 ? 21.178 24.818 29.309 1.00 41.16 269 LEU A N 1
ATOM 2078 C CA . LEU A 1 269 ? 22.365 24.220 29.939 1.00 41.16 269 LEU A CA 1
ATOM 2079 C C . LEU A 1 269 ? 23.716 24.747 29.405 1.00 41.16 269 LEU A C 1
ATOM 2081 O O . LEU A 1 269 ? 24.761 24.282 29.855 1.00 41.16 269 LEU A O 1
ATOM 2085 N N . ALA A 1 270 ? 23.715 25.697 28.461 1.00 38.47 270 ALA A N 1
ATOM 2086 C CA . ALA A 1 270 ? 24.930 26.170 27.781 1.00 38.47 270 ALA A CA 1
ATOM 2087 C C . ALA A 1 270 ? 25.498 27.519 28.283 1.00 38.47 270 ALA A C 1
ATOM 2089 O O . ALA A 1 270 ? 26.663 27.807 28.020 1.00 38.47 270 ALA A O 1
ATOM 2090 N N . GLU A 1 271 ? 24.723 28.341 29.004 1.00 42.75 271 GLU A N 1
ATOM 2091 C CA . GLU A 1 271 ? 25.108 29.719 29.376 1.00 42.75 271 GLU A CA 1
ATOM 2092 C C . GLU A 1 271 ? 24.914 30.006 30.881 1.00 42.75 271 GLU A C 1
ATOM 2094 O O . GLU A 1 271 ? 24.016 30.745 31.278 1.00 42.75 271 GLU A O 1
ATOM 2099 N N . ALA A 1 272 ? 25.757 29.416 31.744 1.00 32.31 272 ALA A N 1
ATOM 2100 C CA . ALA A 1 272 ? 25.679 29.619 33.202 1.00 32.31 272 ALA A CA 1
ATOM 2101 C C . ALA A 1 272 ? 27.030 29.519 33.958 1.00 32.31 272 ALA A C 1
ATOM 2103 O O . ALA A 1 272 ? 27.190 28.694 34.856 1.00 32.31 272 ALA A O 1
ATOM 2104 N N . ASN A 1 273 ? 28.008 30.368 33.618 1.00 37.03 273 ASN A N 1
ATOM 2105 C CA . ASN A 1 273 ? 29.096 30.806 34.521 1.00 37.03 273 ASN A CA 1
ATOM 2106 C C . ASN A 1 273 ? 29.814 32.032 33.910 1.00 37.03 273 ASN A C 1
ATOM 2108 O O . ASN A 1 273 ? 29.907 32.083 32.680 1.00 37.03 273 ASN A O 1
ATOM 2112 N N . PRO A 1 274 ? 30.287 33.020 34.706 1.00 40.47 274 PRO A N 1
ATOM 2113 C CA . PRO A 1 274 ? 31.440 32.796 35.595 1.00 40.47 274 PRO A CA 1
ATOM 2114 C C . PRO A 1 274 ? 31.440 33.532 36.966 1.00 40.47 274 PRO A C 1
ATOM 2116 O O . PRO A 1 274 ? 30.614 34.400 37.232 1.00 40.47 274 PRO A O 1
ATOM 2119 N N . ASP A 1 275 ? 32.466 33.208 37.767 1.00 29.92 275 ASP A N 1
ATOM 2120 C CA . ASP A 1 275 ? 33.112 33.975 38.855 1.00 29.92 275 ASP A CA 1
ATOM 2121 C C . ASP A 1 275 ? 32.297 34.469 40.079 1.00 29.92 275 ASP A C 1
ATOM 2123 O O . ASP A 1 275 ? 31.637 35.504 40.036 1.00 29.92 275 ASP A O 1
ATOM 2127 N N . GLN A 1 276 ? 32.558 33.889 41.268 1.00 32.19 276 GLN A N 1
ATOM 2128 C CA . GLN A 1 276 ? 33.623 34.411 42.159 1.00 32.19 276 GLN A CA 1
ATOM 2129 C C . GLN A 1 276 ? 33.981 33.503 43.367 1.00 32.19 276 GLN A C 1
ATOM 2131 O O . GLN A 1 276 ? 33.255 32.592 43.753 1.00 32.19 276 GLN A O 1
ATOM 2136 N N . SER A 1 277 ? 35.167 33.778 43.919 1.00 29.86 277 SER A N 1
ATOM 2137 C CA . SER A 1 277 ? 35.967 33.087 44.949 1.00 29.86 277 SER A CA 1
ATOM 2138 C C . SER A 1 277 ? 35.452 33.086 46.403 1.00 29.86 277 SER A C 1
ATOM 2140 O O . SER A 1 277 ? 34.807 34.043 46.829 1.00 29.86 277 SER A O 1
ATOM 2142 N N . GLY A 1 278 ? 35.925 32.123 47.213 1.00 26.06 278 GLY A N 1
ATOM 2143 C CA . GLY A 1 278 ? 35.956 32.199 48.687 1.00 26.06 278 GLY A CA 1
ATOM 2144 C C . GLY A 1 278 ? 36.640 30.987 49.353 1.00 26.06 278 GLY A C 1
ATOM 2145 O O . GLY A 1 278 ? 36.203 29.859 49.146 1.00 26.06 278 GLY A O 1
ATOM 2146 N N . ASP A 1 279 ? 37.705 31.212 50.132 1.00 27.08 279 ASP A N 1
ATOM 2147 C CA . ASP A 1 279 ? 38.585 30.163 50.690 1.00 27.08 279 ASP A CA 1
ATOM 2148 C C . ASP A 1 279 ? 38.090 29.490 51.987 1.00 27.08 279 ASP A C 1
ATOM 2150 O O . ASP A 1 279 ? 37.396 30.098 52.805 1.00 27.08 279 ASP A O 1
ATOM 2154 N N . SER A 1 280 ? 38.578 28.268 52.241 1.00 30.36 280 SER A N 1
ATOM 2155 C CA . SER A 1 280 ? 38.911 27.728 53.578 1.00 30.36 280 SER A CA 1
ATOM 2156 C C . SER A 1 280 ? 39.867 26.530 53.441 1.00 30.36 280 SER A C 1
ATOM 2158 O O . SER A 1 280 ? 39.648 25.662 52.599 1.00 30.36 280 SER A O 1
ATOM 2160 N N . GLU A 1 281 ? 40.911 26.465 54.270 1.00 30.39 281 GLU A N 1
ATOM 2161 C CA . GLU A 1 281 ? 41.930 25.400 54.266 1.00 30.39 281 GLU A CA 1
ATOM 2162 C C . GLU A 1 281 ? 41.676 24.346 55.363 1.00 30.39 281 GLU A C 1
ATOM 2164 O O . GLU A 1 281 ? 41.298 24.711 56.472 1.00 30.39 281 GLU A O 1
ATOM 2169 N N . GLU A 1 282 ? 42.035 23.077 55.127 1.00 25.83 282 GLU A N 1
ATOM 2170 C CA . GLU A 1 282 ? 42.822 22.310 56.114 1.00 25.83 282 GLU A CA 1
ATOM 2171 C C . GLU A 1 282 ? 43.723 21.279 55.398 1.00 25.83 282 GLU A C 1
ATOM 2173 O O . GLU A 1 282 ? 43.538 20.970 54.220 1.00 25.83 282 GLU A O 1
ATOM 2178 N N . SER A 1 283 ? 44.764 20.800 56.083 1.00 25.94 283 SER A N 1
ATOM 2179 C CA . SER A 1 283 ? 45.942 20.154 55.498 1.00 25.94 283 SER A CA 1
ATOM 2180 C C . SER A 1 283 ? 46.198 18.764 56.081 1.00 25.94 283 SER A C 1
ATOM 2182 O O . SER A 1 283 ? 46.057 18.564 57.284 1.00 25.94 283 SER A O 1
ATOM 2184 N N . THR A 1 284 ? 46.685 17.823 55.264 1.00 25.89 284 THR A N 1
ATOM 2185 C CA . THR A 1 284 ? 47.994 17.174 55.512 1.00 25.89 284 THR A CA 1
ATOM 2186 C C . THR A 1 284 ? 48.410 16.221 54.388 1.00 25.89 284 THR A C 1
ATOM 2188 O O . THR A 1 284 ? 47.609 15.503 53.798 1.00 25.89 284 THR A O 1
ATOM 2191 N N . HIS A 1 285 ? 49.717 16.174 54.137 1.00 25.52 285 HIS A N 1
ATOM 2192 C CA . HIS A 1 285 ? 50.412 15.168 53.333 1.00 25.52 285 HIS A CA 1
ATOM 2193 C C . HIS A 1 285 ? 51.818 14.999 53.935 1.00 25.52 285 HIS A C 1
ATOM 2195 O O . HIS A 1 285 ? 52.348 16.000 54.411 1.00 25.52 285 HIS A O 1
ATOM 2201 N N . VAL A 1 286 ? 52.403 13.786 53.916 1.00 28.03 286 VAL A N 1
ATOM 2202 C CA . VAL A 1 286 ? 53.860 13.455 53.933 1.00 28.03 286 VAL A CA 1
ATOM 2203 C C . VAL A 1 286 ? 54.096 11.988 54.358 1.00 28.03 286 VAL A C 1
ATOM 2205 O O . VAL A 1 286 ? 53.662 11.535 55.412 1.00 28.03 286 VAL A O 1
ATOM 2208 N N . THR A 1 287 ? 54.830 11.262 53.514 1.00 30.09 287 THR A N 1
ATOM 2209 C CA . THR A 1 287 ? 55.474 9.936 53.695 1.00 30.09 287 THR A CA 1
ATOM 2210 C C . THR A 1 287 ? 57.005 10.128 53.873 1.00 30.09 287 THR A C 1
ATOM 2212 O O . THR A 1 287 ? 57.426 11.285 53.855 1.00 30.09 287 THR A O 1
ATOM 2215 N N . PRO A 1 288 ? 57.906 9.108 53.960 1.00 43.28 288 PRO A N 1
ATOM 2216 C CA . PRO A 1 288 ? 57.786 7.636 54.097 1.00 43.28 288 PRO A CA 1
ATOM 2217 C C . PRO A 1 288 ? 58.695 7.045 55.230 1.00 43.28 288 PRO A C 1
ATOM 2219 O O . PRO A 1 288 ? 59.293 7.803 55.988 1.00 43.28 288 PRO A O 1
ATOM 2222 N N . ALA A 1 289 ? 58.883 5.707 55.301 1.00 26.89 289 ALA A N 1
ATOM 2223 C CA . ALA A 1 289 ? 60.185 5.027 55.023 1.00 26.89 289 ALA A CA 1
ATOM 2224 C C . ALA A 1 289 ? 60.407 3.642 55.703 1.00 26.89 289 ALA A C 1
ATOM 2226 O O . ALA A 1 289 ? 60.166 3.484 56.896 1.00 26.89 289 ALA A O 1
ATOM 2227 N N . THR A 1 290 ? 61.094 2.728 54.982 1.00 25.45 290 THR A N 1
ATOM 2228 C CA . THR A 1 290 ? 61.817 1.506 55.469 1.00 25.45 290 THR A CA 1
ATOM 2229 C C . THR A 1 290 ? 60.979 0.346 56.072 1.00 25.45 290 THR A C 1
ATOM 2231 O O . THR A 1 290 ? 59.872 0.566 56.538 1.00 25.45 290 THR A O 1
ATOM 2234 N N . SER A 1 291 ? 61.419 -0.930 56.082 1.00 27.25 291 SER A N 1
ATOM 2235 C CA . SER A 1 291 ? 62.716 -1.546 55.697 1.00 27.25 291 SER A CA 1
ATOM 2236 C C . SER A 1 291 ? 62.580 -2.918 54.970 1.00 27.25 291 SER A C 1
ATOM 2238 O O . SER A 1 291 ? 61.527 -3.249 54.436 1.00 27.25 291 SER A O 1
ATOM 2240 N N . THR A 1 292 ? 63.687 -3.667 54.857 1.00 26.58 292 THR A N 1
ATOM 2241 C CA . THR A 1 292 ? 63.968 -4.763 53.901 1.00 26.58 292 THR A CA 1
ATOM 2242 C C . THR A 1 292 ? 63.815 -6.193 54.445 1.00 26.58 292 THR A C 1
ATOM 2244 O O . THR A 1 292 ? 64.130 -6.444 55.606 1.00 26.58 292 THR A O 1
ATOM 2247 N N . GLY A 1 293 ? 63.548 -7.157 53.552 1.00 26.42 293 GLY A N 1
ATOM 2248 C CA . GLY A 1 293 ? 63.805 -8.595 53.745 1.00 26.42 293 GLY A CA 1
ATOM 2249 C C . GLY A 1 293 ? 63.942 -9.325 52.395 1.00 26.42 293 GLY A C 1
ATOM 2250 O O . GLY A 1 293 ? 63.307 -8.915 51.426 1.00 26.42 293 GLY A O 1
ATOM 2251 N N . SER A 1 294 ? 64.789 -10.356 52.304 1.00 29.05 294 SER A N 1
ATOM 2252 C CA . SER A 1 294 ? 65.142 -11.047 51.046 1.00 29.05 294 SER A CA 1
ATOM 2253 C C . SER A 1 294 ? 65.530 -12.519 51.261 1.00 29.05 294 SER A C 1
ATOM 2255 O O . SER A 1 294 ? 65.966 -12.861 52.357 1.00 29.05 294 SER A O 1
ATOM 2257 N N . VAL A 1 295 ? 65.390 -13.358 50.216 1.00 31.44 295 VAL A N 1
ATOM 2258 C CA . VAL A 1 295 ? 66.192 -14.566 49.867 1.00 31.44 295 VAL A CA 1
ATOM 2259 C C . VAL A 1 295 ? 65.652 -15.186 48.548 1.00 31.44 295 VAL A C 1
ATOM 2261 O O . VAL A 1 295 ? 64.564 -14.825 48.105 1.00 31.44 295 VAL A O 1
ATOM 2264 N N . GLN A 1 296 ? 66.465 -16.021 47.888 1.00 31.23 296 GLN A N 1
ATOM 2265 C CA . GLN A 1 296 ? 66.261 -16.702 46.587 1.00 31.23 296 GLN A CA 1
ATOM 2266 C C . GLN A 1 296 ? 65.476 -18.053 46.755 1.00 31.23 296 GLN A C 1
ATOM 2268 O O . GLN A 1 296 ? 64.947 -18.271 47.842 1.00 31.23 296 GLN A O 1
ATOM 2273 N N . ASP A 1 297 ? 65.250 -18.986 45.804 1.00 30.52 297 ASP A N 1
ATOM 2274 C CA . ASP A 1 297 ? 65.946 -19.430 44.568 1.00 30.52 297 ASP A CA 1
ATOM 2275 C C . ASP A 1 297 ? 65.003 -20.108 43.522 1.00 30.52 297 ASP A C 1
ATOM 2277 O O . ASP A 1 297 ? 63.974 -20.668 43.885 1.00 30.52 297 ASP A O 1
ATOM 2281 N N . ASP A 1 298 ? 65.429 -20.068 42.246 1.00 29.86 298 ASP A N 1
ATOM 2282 C CA . ASP A 1 298 ? 65.387 -21.065 41.140 1.00 29.86 298 ASP A CA 1
ATOM 2283 C C . ASP A 1 298 ? 64.151 -21.899 40.665 1.00 29.86 298 ASP A C 1
ATOM 2285 O O . ASP A 1 298 ? 63.263 -22.307 41.404 1.00 29.86 298 ASP A O 1
ATOM 2289 N N . ALA A 1 299 ? 64.257 -22.279 39.371 1.00 31.55 299 ALA A N 1
ATOM 2290 C CA . ALA A 1 299 ? 63.769 -23.509 38.699 1.00 31.55 299 ALA A CA 1
ATOM 2291 C C . ALA A 1 299 ? 62.339 -23.616 38.082 1.00 31.55 299 ALA A C 1
ATOM 2293 O O . ALA A 1 299 ? 61.467 -24.316 38.581 1.00 31.55 299 ALA A O 1
ATOM 2294 N N . ASP A 1 300 ? 62.182 -23.011 36.898 1.00 28.28 300 ASP A N 1
ATOM 2295 C CA . ASP A 1 300 ? 61.899 -23.645 35.580 1.00 28.28 300 ASP A CA 1
ATOM 2296 C C . ASP A 1 300 ? 60.739 -24.661 35.291 1.00 28.28 300 ASP A C 1
ATOM 2298 O O . ASP A 1 300 ? 60.472 -25.612 36.015 1.00 28.28 300 ASP A O 1
ATOM 2302 N N . MET A 1 301 ? 60.203 -24.527 34.062 1.00 31.98 301 MET A N 1
ATOM 2303 C CA . MET A 1 301 ? 59.503 -25.512 33.191 1.00 31.98 301 MET A CA 1
ATOM 2304 C C . MET A 1 301 ? 58.092 -26.103 33.487 1.00 31.98 301 MET A C 1
ATOM 2306 O O . MET A 1 301 ? 57.905 -27.046 34.245 1.00 31.98 301 MET A O 1
ATOM 2310 N N . ASN A 1 302 ? 57.152 -25.704 32.610 1.00 28.70 302 ASN A N 1
ATOM 2311 C CA . ASN A 1 302 ? 56.129 -26.520 31.911 1.00 28.70 302 ASN A CA 1
ATOM 2312 C C . ASN A 1 302 ? 55.200 -27.496 32.677 1.00 28.70 302 ASN A C 1
ATOM 2314 O O . ASN A 1 302 ? 55.525 -28.667 32.853 1.00 28.70 302 ASN A O 1
ATOM 2318 N N . ALA A 1 303 ? 53.923 -27.105 32.804 1.00 28.92 303 ALA A N 1
ATOM 2319 C CA . ALA A 1 303 ? 52.801 -27.784 32.122 1.00 28.92 303 ALA A CA 1
ATOM 2320 C C . ALA A 1 303 ? 51.514 -26.936 32.197 1.00 28.92 303 ALA A C 1
ATOM 2322 O O . ALA A 1 303 ? 51.159 -26.452 33.267 1.00 28.92 303 ALA A O 1
ATOM 2323 N N . SER A 1 304 ? 50.771 -26.799 31.092 1.00 29.33 304 SER A N 1
ATOM 2324 C CA . SER A 1 304 ? 49.403 -26.252 31.109 1.00 29.33 304 SER A CA 1
ATOM 2325 C C . SER A 1 304 ? 48.462 -27.180 30.351 1.00 29.33 304 SER A C 1
ATOM 2327 O O . SER A 1 304 ? 48.644 -27.428 29.158 1.00 29.33 304 SER A O 1
ATOM 2329 N N . GLY A 1 305 ? 47.481 -27.730 31.064 1.00 25.41 305 GLY A N 1
ATOM 2330 C CA . GLY A 1 305 ? 46.506 -28.672 30.533 1.00 25.41 305 GLY A CA 1
ATOM 2331 C C . GLY A 1 305 ? 45.074 -28.215 30.793 1.00 25.41 305 GLY A C 1
ATOM 2332 O O . GLY A 1 305 ? 44.756 -27.757 31.881 1.00 25.41 305 GLY A O 1
ATOM 2333 N N . THR A 1 306 ? 44.222 -28.414 29.783 1.00 25.34 306 THR A N 1
ATOM 2334 C CA . THR A 1 306 ? 42.768 -28.668 29.878 1.00 25.34 306 THR A CA 1
ATOM 2335 C C . THR A 1 306 ? 41.881 -27.781 30.770 1.00 25.34 306 THR A C 1
ATOM 2337 O O . THR A 1 306 ? 41.905 -27.878 31.989 1.00 25.34 306 THR A O 1
ATOM 2340 N N . LYS A 1 307 ? 40.935 -27.093 30.108 1.00 29.00 307 LYS A N 1
ATOM 2341 C CA . LYS A 1 307 ? 39.508 -26.922 30.481 1.00 29.00 307 LYS A CA 1
ATOM 2342 C C . LYS A 1 307 ? 39.108 -27.088 31.963 1.00 29.00 307 LYS A C 1
ATOM 2344 O O . LYS A 1 307 ? 39.120 -28.208 32.466 1.00 29.00 307 LYS A O 1
ATOM 2349 N N . SER A 1 308 ? 38.409 -26.081 32.499 1.00 24.05 308 SER A N 1
ATOM 2350 C CA . SER A 1 308 ? 37.009 -26.231 32.967 1.00 24.05 308 SER A CA 1
ATOM 2351 C C . SER A 1 308 ? 36.334 -24.883 33.258 1.00 24.05 308 SER A C 1
ATOM 2353 O O . SER A 1 308 ? 36.955 -23.982 33.807 1.00 24.05 308 SER A O 1
ATOM 2355 N N . THR A 1 309 ? 35.044 -24.776 32.933 1.00 32.16 309 THR A N 1
ATOM 2356 C CA . THR A 1 309 ? 34.073 -23.861 33.573 1.00 32.16 309 THR A CA 1
ATOM 2357 C C . THR A 1 309 ? 33.401 -24.595 34.736 1.00 32.16 309 THR A C 1
ATOM 2359 O O . THR A 1 309 ? 33.184 -25.803 34.607 1.00 32.16 309 THR A O 1
ATOM 2362 N N . PRO A 1 310 ? 33.057 -23.916 35.845 1.00 33.09 310 PRO A N 1
ATOM 2363 C CA . PRO A 1 310 ? 31.626 -23.699 36.159 1.00 33.09 310 PRO A CA 1
ATOM 2364 C C . PRO A 1 310 ? 31.350 -22.325 36.862 1.00 33.09 310 PRO A C 1
ATOM 2366 O O . PRO A 1 310 ? 32.297 -21.666 37.272 1.00 33.09 310 PRO A O 1
ATOM 2369 N N . VAL A 1 311 ? 30.147 -21.718 36.779 1.00 25.64 311 VAL A N 1
ATOM 2370 C CA . VAL A 1 311 ? 28.986 -21.758 37.733 1.00 25.64 311 VAL A CA 1
ATOM 2371 C C . VAL A 1 311 ? 29.349 -21.298 39.170 1.00 25.64 311 VAL A C 1
ATOM 2373 O O . VAL A 1 311 ? 30.349 -21.763 39.699 1.00 25.64 311 VAL A O 1
ATOM 2376 N N . GLU A 1 312 ? 28.611 -20.435 39.895 1.00 25.08 312 GLU A N 1
ATOM 2377 C CA . GLU A 1 312 ? 27.256 -19.841 39.713 1.00 25.08 312 GLU A CA 1
ATOM 2378 C C . GLU A 1 312 ? 27.308 -18.271 39.638 1.00 25.08 312 GLU A C 1
ATOM 2380 O O . GLU A 1 312 ? 28.101 -17.807 38.826 1.00 25.08 312 GLU A O 1
ATOM 2385 N N . GLN A 1 313 ? 26.576 -17.355 40.322 1.00 25.66 313 GLN A N 1
ATOM 2386 C CA . GLN A 1 313 ? 25.543 -17.396 41.385 1.00 25.66 313 GLN A CA 1
ATOM 2387 C C . GLN A 1 313 ? 24.522 -16.221 41.317 1.00 25.66 313 GLN A C 1
ATOM 2389 O O . GLN A 1 313 ? 24.835 -15.126 40.863 1.00 25.66 313 GLN A O 1
ATOM 2394 N N . SER A 1 314 ? 23.311 -16.511 41.808 1.00 25.58 314 SER A N 1
ATOM 2395 C CA . SER A 1 314 ? 22.152 -15.700 42.263 1.00 25.58 314 SER A CA 1
ATOM 2396 C C . SER A 1 314 ? 22.354 -14.284 42.868 1.00 25.58 314 SER A C 1
ATOM 2398 O O . SER A 1 314 ? 23.387 -14.015 43.472 1.00 25.58 314 SER A O 1
ATOM 2400 N N . TRP A 1 315 ? 21.285 -13.458 42.852 1.00 24.70 315 TRP A N 1
ATOM 2401 C CA . TRP A 1 315 ? 20.613 -12.912 44.064 1.00 24.70 315 TRP A CA 1
ATOM 2402 C C . TRP A 1 315 ? 19.147 -12.523 43.767 1.00 24.70 315 TRP A C 1
ATOM 2404 O O . TRP A 1 315 ? 18.849 -11.970 42.713 1.00 24.70 315 TRP A O 1
ATOM 2414 N N . ASP A 1 316 ? 18.234 -12.805 44.703 1.00 27.47 316 ASP A N 1
ATOM 2415 C CA . ASP A 1 316 ? 16.776 -12.782 44.497 1.00 27.47 316 ASP A CA 1
ATOM 2416 C C . ASP A 1 316 ? 16.058 -12.118 45.695 1.00 27.47 316 ASP A C 1
ATOM 2418 O O . ASP A 1 316 ? 16.238 -12.561 46.833 1.00 27.47 316 ASP A O 1
ATOM 2422 N N . VAL A 1 317 ? 15.247 -11.066 45.478 1.00 27.12 317 VAL A N 1
ATOM 2423 C CA . VAL A 1 317 ? 14.387 -10.449 46.523 1.00 27.12 317 VAL A CA 1
ATOM 2424 C C . VAL A 1 317 ? 13.009 -10.028 45.975 1.00 27.12 317 VAL A C 1
ATOM 2426 O O . VAL A 1 317 ? 12.712 -8.853 45.798 1.00 27.12 317 VAL A O 1
ATOM 2429 N N . ARG A 1 318 ? 12.167 -11.042 45.748 1.00 26.64 318 ARG A N 1
ATOM 2430 C CA . ARG A 1 318 ? 10.702 -11.133 45.981 1.00 26.64 318 ARG A CA 1
ATOM 2431 C C . ARG A 1 318 ? 9.747 -9.942 45.732 1.00 26.64 318 ARG A C 1
ATOM 2433 O O . ARG A 1 318 ? 9.833 -8.872 46.323 1.00 26.64 318 ARG A O 1
ATOM 2440 N N . SER A 1 319 ? 8.676 -10.290 45.013 1.00 35.03 319 SER A N 1
ATOM 2441 C CA . SER A 1 319 ? 7.418 -9.561 44.767 1.00 35.03 319 SER A CA 1
ATOM 2442 C C . SER A 1 319 ? 6.519 -9.363 46.008 1.00 35.03 319 SER A C 1
ATOM 2444 O O . SER A 1 319 ? 6.789 -9.896 47.087 1.00 35.03 319 SER A O 1
ATOM 2446 N N . PRO A 1 320 ? 5.380 -8.665 45.837 1.00 31.34 320 PRO A N 1
ATOM 2447 C CA . PRO A 1 320 ? 4.079 -9.358 45.702 1.00 31.34 320 PRO A CA 1
ATOM 2448 C C . PRO A 1 320 ? 3.308 -8.917 44.427 1.00 31.34 320 PRO A C 1
ATOM 2450 O O . PRO A 1 320 ? 3.672 -7.913 43.830 1.00 31.34 320 PRO A O 1
ATOM 2453 N N . LEU A 1 321 ? 2.262 -9.595 43.924 1.00 26.59 321 LEU A N 1
ATOM 2454 C CA . LEU A 1 321 ? 1.378 -10.647 44.474 1.00 26.59 321 LEU A CA 1
ATOM 2455 C C . LEU A 1 321 ? 0.724 -11.456 43.312 1.00 26.59 321 LEU A C 1
ATOM 2457 O O . LEU A 1 321 ? 0.599 -10.906 42.229 1.00 26.59 321 LEU A O 1
ATOM 2461 N N . ALA A 1 322 ? 0.247 -12.688 43.575 1.00 26.81 322 ALA A N 1
ATOM 2462 C CA . ALA A 1 322 ? -0.793 -13.449 42.828 1.00 26.81 322 ALA A CA 1
ATOM 2463 C C . ALA A 1 322 ? -0.635 -13.636 41.283 1.00 26.81 322 ALA A C 1
ATOM 2465 O O . ALA A 1 322 ? -0.752 -12.685 40.526 1.00 26.81 322 ALA A O 1
ATOM 2466 N N . ALA A 1 323 ? -0.442 -14.826 40.686 1.00 28.97 323 ALA A N 1
ATOM 2467 C CA . ALA A 1 323 ? -0.599 -16.223 41.138 1.00 28.97 323 ALA A CA 1
ATOM 2468 C C . ALA A 1 323 ? -2.040 -16.607 41.587 1.00 28.97 323 ALA A C 1
ATOM 2470 O O . ALA A 1 323 ? -2.643 -15.880 42.363 1.00 28.97 323 ALA A O 1
ATOM 2471 N N . LEU A 1 324 ? -2.650 -17.740 41.197 1.00 30.83 324 LEU A N 1
ATOM 2472 C CA . LEU A 1 324 ? -2.147 -18.934 40.492 1.00 30.83 324 LEU A CA 1
ATOM 2473 C C . LEU A 1 324 ? -3.272 -19.703 39.749 1.00 30.83 324 LEU A C 1
ATOM 2475 O O . LEU A 1 324 ? -4.416 -19.727 40.186 1.00 30.83 324 LEU A O 1
ATOM 2479 N N . SER A 1 325 ? -2.864 -20.364 38.662 1.00 34.00 325 SER A N 1
ATOM 2480 C CA . SER A 1 325 ? -3.346 -21.616 38.036 1.00 34.00 325 SER A CA 1
ATOM 2481 C C . SER A 1 325 ? -4.506 -22.440 38.637 1.00 34.00 325 SER A C 1
ATOM 2483 O O . SER A 1 325 ? -4.563 -22.649 39.846 1.00 34.00 325 SER A O 1
ATOM 2485 N N . ALA A 1 326 ? -5.151 -23.227 37.765 1.00 29.03 326 ALA A N 1
ATOM 2486 C CA . ALA A 1 326 ? -5.044 -24.697 37.837 1.00 29.03 326 ALA A CA 1
ATOM 2487 C C . ALA A 1 326 ? -5.288 -25.345 36.460 1.00 29.03 326 ALA A C 1
ATOM 2489 O O . ALA A 1 326 ? -6.125 -24.872 35.696 1.00 29.03 326 ALA A O 1
ATOM 2490 N N . GLY A 1 327 ? -4.582 -26.439 36.164 1.00 32.75 327 GLY A N 1
ATOM 2491 C CA . GLY A 1 327 ? -4.956 -27.390 35.114 1.00 32.75 327 GLY A CA 1
ATOM 2492 C C . GLY A 1 327 ? -5.385 -28.711 35.754 1.00 32.75 327 GLY A C 1
ATOM 2493 O O . GLY A 1 327 ? -4.825 -29.093 36.781 1.00 32.75 327 GLY A O 1
ATOM 2494 N N . VAL A 1 328 ? -6.369 -29.388 35.161 1.00 29.81 328 VAL A N 1
ATOM 2495 C CA . VAL A 1 328 ? -6.780 -30.765 35.486 1.00 29.81 328 VAL A CA 1
ATOM 2496 C C . VAL A 1 328 ? -7.124 -31.468 34.171 1.00 29.81 328 VAL A C 1
ATOM 2498 O O . VAL A 1 328 ? -7.610 -30.828 33.237 1.00 29.81 328 VAL A O 1
ATOM 2501 N N . ASP A 1 329 ? -6.824 -32.759 34.081 1.00 28.31 329 ASP A N 1
ATOM 2502 C CA . ASP A 1 329 ? -6.877 -33.524 32.840 1.00 28.31 329 ASP A CA 1
ATOM 2503 C C . ASP A 1 329 ? -8.294 -33.822 32.318 1.00 28.31 329 ASP A C 1
ATOM 2505 O O . ASP A 1 329 ? -9.170 -34.275 33.048 1.00 28.31 329 ASP A O 1
ATOM 2509 N N . ASN A 1 330 ? -8.435 -33.668 30.999 1.00 41.06 330 ASN A N 1
ATOM 2510 C CA . ASN A 1 330 ? -9.111 -34.595 30.086 1.00 41.06 330 ASN A CA 1
ATOM 2511 C C . ASN A 1 330 ? -10.457 -35.221 30.521 1.00 41.06 330 ASN A C 1
ATOM 2513 O O . ASN A 1 330 ? -10.494 -36.353 31.006 1.00 41.06 330 ASN A O 1
ATOM 2517 N N . GLU A 1 331 ? -11.565 -34.595 30.115 1.00 24.66 331 GLU A N 1
ATOM 2518 C CA . GLU A 1 331 ? -12.784 -35.336 29.767 1.00 24.66 331 GLU A CA 1
ATOM 2519 C C . GLU A 1 331 ? -13.482 -34.717 28.539 1.00 24.66 331 GLU A C 1
ATOM 2521 O O . GLU A 1 331 ? -13.329 -33.531 28.244 1.00 24.66 331 GLU A O 1
ATOM 2526 N N . ASN A 1 332 ? -14.176 -35.548 27.757 1.00 40.03 332 ASN A N 1
ATOM 2527 C CA . ASN A 1 332 ? -14.712 -35.196 26.437 1.00 40.03 332 ASN A CA 1
ATOM 2528 C C . ASN A 1 332 ? -16.164 -34.698 26.538 1.00 40.03 332 ASN A C 1
ATOM 2530 O O . ASN A 1 332 ? -17.060 -35.509 26.780 1.00 40.03 332 ASN A O 1
ATOM 2534 N N . ASP A 1 333 ? -16.408 -33.421 26.228 1.00 28.88 333 ASP A N 1
ATOM 2535 C CA . ASP A 1 333 ? -17.750 -32.914 25.905 1.00 28.88 333 ASP A CA 1
ATOM 2536 C C . ASP A 1 333 ? -17.726 -31.846 24.789 1.00 28.88 333 ASP A C 1
ATOM 2538 O O . ASP A 1 333 ? -16.729 -31.158 24.552 1.00 28.88 333 ASP A O 1
ATOM 2542 N N . GLY A 1 334 ? -18.822 -31.753 24.038 1.00 35.41 334 GLY A N 1
ATOM 2543 C CA . GLY A 1 334 ? -18.912 -31.042 22.767 1.00 35.41 334 GLY A CA 1
ATOM 2544 C C . GLY A 1 334 ? -19.276 -29.565 22.899 1.00 35.41 334 GLY A C 1
ATOM 2545 O O . GLY A 1 334 ? -20.448 -29.209 22.838 1.00 35.41 334 GLY A O 1
ATOM 2546 N N . SER A 1 3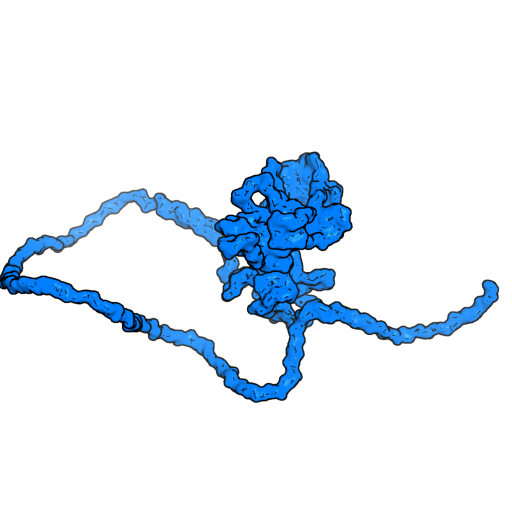35 ? -18.277 -28.681 22.958 1.00 31.66 335 SER A N 1
ATOM 2547 C CA . SER A 1 335 ? -18.468 -27.224 22.829 1.00 31.66 335 SER A CA 1
ATOM 2548 C C . SER A 1 335 ? -17.530 -26.616 21.784 1.00 31.66 335 SER A C 1
ATOM 2550 O O . SER A 1 335 ? -16.512 -25.994 22.088 1.00 31.66 335 SER A O 1
ATOM 2552 N N . ARG A 1 336 ? -17.891 -26.805 20.509 1.00 34.53 336 ARG A N 1
ATOM 2553 C CA . ARG A 1 336 ? -17.177 -26.268 19.342 1.00 34.53 336 ARG A CA 1
ATOM 2554 C C . ARG A 1 336 ? -17.409 -24.754 19.230 1.00 34.53 336 ARG A C 1
ATOM 2556 O O . ARG A 1 336 ? -18.313 -24.324 18.519 1.00 34.53 336 ARG A O 1
ATOM 2563 N N . LYS A 1 337 ? -16.609 -23.953 19.949 1.00 34.31 337 LYS A N 1
ATOM 2564 C CA . LYS A 1 337 ? -16.600 -22.484 19.819 1.00 34.31 337 LYS A CA 1
ATOM 2565 C C . LYS A 1 337 ? -16.421 -22.101 18.346 1.00 34.31 337 LYS A C 1
ATOM 2567 O O . LYS A 1 337 ? -15.453 -22.527 17.718 1.00 34.31 337 LYS A O 1
ATOM 2572 N N . MET A 1 338 ? -17.347 -21.311 17.808 1.00 32.69 338 MET A N 1
ATOM 2573 C CA . MET A 1 338 ? -17.254 -20.819 16.435 1.00 32.69 338 MET A CA 1
ATOM 2574 C C . MET A 1 338 ? -16.317 -19.614 16.384 1.00 32.69 338 MET A C 1
ATOM 2576 O O . MET A 1 338 ? -16.726 -18.485 16.633 1.00 32.69 338 MET A O 1
ATOM 2580 N N . VAL A 1 339 ? -15.054 -19.870 16.039 1.00 39.47 339 VAL A N 1
ATOM 2581 C CA . VAL A 1 339 ? -14.211 -18.846 15.412 1.00 39.47 339 VAL A CA 1
ATOM 2582 C C . VAL A 1 339 ? -14.884 -18.476 14.091 1.00 39.47 339 VAL A C 1
ATOM 2584 O O . VAL A 1 339 ? -15.180 -19.368 13.297 1.00 39.47 339 VAL A O 1
ATOM 2587 N N . MET A 1 340 ? -15.140 -17.189 13.849 1.00 42.69 340 MET A N 1
ATOM 2588 C CA . MET A 1 340 ? -15.622 -16.733 12.543 1.00 42.69 340 MET A CA 1
ATOM 2589 C C . M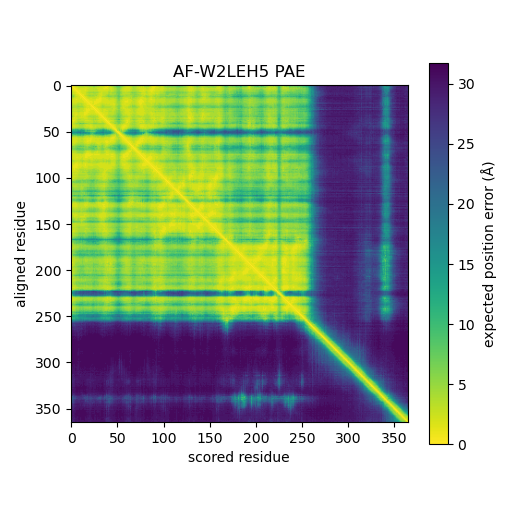ET A 1 340 ? -14.479 -16.778 11.524 1.00 42.69 340 MET A C 1
ATOM 2591 O O . MET A 1 340 ? -13.762 -15.799 11.312 1.00 42.69 340 MET A O 1
ATOM 2595 N N . GLU A 1 341 ? -14.320 -17.923 10.864 1.00 41.22 341 GLU A N 1
ATOM 2596 C CA . GLU A 1 341 ? -13.616 -17.974 9.587 1.00 41.22 341 GLU A CA 1
ATOM 2597 C C . GLU A 1 341 ? -14.472 -17.222 8.553 1.00 41.22 341 GLU A C 1
ATOM 2599 O O . GLU A 1 341 ? -15.639 -17.535 8.323 1.00 41.22 341 GLU A O 1
ATOM 2604 N N . VAL A 1 342 ? -13.909 -16.151 7.985 1.00 49.12 342 VAL A N 1
ATOM 2605 C CA . VAL A 1 342 ? -14.653 -15.070 7.297 1.00 49.12 342 VAL A CA 1
ATOM 2606 C C . VAL A 1 342 ? -15.299 -15.519 5.969 1.00 49.12 342 VAL A C 1
ATOM 2608 O O . VAL A 1 342 ? -16.012 -14.753 5.325 1.00 49.12 342 VAL A O 1
ATOM 2611 N N . ASP A 1 343 ? -15.087 -16.769 5.562 1.00 37.12 343 ASP A N 1
ATOM 2612 C CA . ASP A 1 343 ? -15.603 -17.349 4.321 1.00 37.12 343 ASP A CA 1
ATOM 2613 C C . ASP A 1 343 ? -17.020 -17.950 4.456 1.00 37.12 343 ASP A C 1
ATOM 2615 O O . ASP A 1 343 ? -17.689 -18.159 3.445 1.00 37.12 343 ASP A O 1
ATOM 2619 N N . ASP A 1 344 ? -17.534 -18.139 5.680 1.00 33.47 344 ASP A N 1
ATOM 2620 C CA . ASP A 1 344 ? -18.875 -18.707 5.932 1.00 33.47 344 ASP A CA 1
ATOM 2621 C C . ASP A 1 344 ? -20.041 -17.702 5.743 1.00 33.47 344 ASP A C 1
ATOM 2623 O O . ASP A 1 344 ? -21.214 -18.065 5.863 1.00 33.47 344 ASP A O 1
ATOM 2627 N N . MET A 1 345 ? -19.774 -16.432 5.399 1.00 40.88 345 MET A N 1
ATOM 2628 C CA . MET A 1 345 ? -20.811 -15.393 5.216 1.00 40.88 345 MET A CA 1
ATOM 2629 C C . MET A 1 345 ? -21.585 -15.469 3.880 1.00 40.88 345 MET A C 1
ATOM 2631 O O . MET A 1 345 ? -21.980 -14.450 3.306 1.00 40.88 345 MET A O 1
ATOM 2635 N N . LEU A 1 346 ? -21.898 -16.675 3.397 1.00 29.84 346 LEU A N 1
ATOM 2636 C CA . LEU A 1 346 ? -22.920 -16.861 2.361 1.00 29.84 346 LEU A CA 1
ATOM 2637 C C . LEU A 1 346 ? -24.320 -16.676 2.968 1.00 29.84 346 LEU A C 1
ATOM 2639 O O . LEU A 1 346 ? -24.953 -17.612 3.457 1.00 29.84 346 LEU A O 1
ATOM 2643 N N . VAL A 1 347 ? -24.811 -15.432 2.929 1.00 32.66 347 VAL A N 1
ATOM 2644 C CA . VAL A 1 347 ? -26.098 -15.020 3.511 1.00 32.66 347 VAL A CA 1
ATOM 2645 C C . VAL A 1 347 ? -27.261 -15.853 2.956 1.00 32.66 347 VAL A C 1
ATOM 2647 O O . VAL A 1 347 ? -27.734 -15.650 1.834 1.00 32.66 347 VAL A O 1
ATOM 2650 N N . ASN A 1 348 ? -27.777 -16.764 3.785 1.00 25.53 348 ASN A N 1
ATOM 2651 C CA . ASN A 1 348 ? -28.934 -17.605 3.482 1.00 25.53 348 ASN A CA 1
ATOM 2652 C C . ASN A 1 348 ? -30.213 -16.761 3.318 1.00 25.53 348 ASN A C 1
ATOM 2654 O O . ASN A 1 348 ? -30.930 -16.466 4.279 1.00 25.53 348 ASN A O 1
ATOM 2658 N N . ARG A 1 349 ? -30.520 -16.382 2.071 1.00 28.39 349 ARG A N 1
ATOM 2659 C CA . ARG A 1 349 ? -31.679 -15.555 1.705 1.00 28.39 349 ARG A CA 1
ATOM 2660 C C . ARG A 1 349 ? -32.996 -16.334 1.827 1.00 28.39 349 ARG A C 1
ATOM 2662 O O . ARG A 1 349 ? -33.552 -16.827 0.849 1.00 28.39 349 ARG A O 1
ATOM 2669 N N . SER A 1 350 ? -33.503 -16.436 3.051 1.00 28.42 350 SER A N 1
ATOM 2670 C CA . SER A 1 350 ? -34.744 -17.142 3.384 1.00 28.42 350 SER A CA 1
ATOM 2671 C C . SER A 1 350 ? -35.997 -16.410 2.868 1.00 28.42 350 SER A C 1
ATOM 2673 O O . SER A 1 350 ? -36.570 -15.545 3.531 1.00 28.42 350 SER A O 1
ATOM 2675 N N . GLU A 1 351 ? -36.467 -16.781 1.671 1.00 28.16 351 GLU A N 1
ATOM 2676 C CA . GLU A 1 351 ? -37.711 -16.257 1.085 1.00 28.16 351 GLU A CA 1
ATOM 2677 C C . GLU A 1 351 ? -38.965 -16.669 1.882 1.00 28.16 351 GLU A C 1
ATOM 2679 O O . GLU A 1 351 ? -39.672 -17.634 1.571 1.00 28.16 351 GLU A O 1
ATOM 2684 N N . SER A 1 352 ? -39.292 -15.882 2.906 1.00 29.70 352 SER A N 1
ATOM 2685 C CA . SER A 1 352 ? -40.524 -16.011 3.686 1.00 29.70 352 SER A CA 1
ATOM 2686 C C . SER A 1 352 ? -41.760 -15.627 2.860 1.00 29.70 352 SER A C 1
ATOM 2688 O O . SER A 1 352 ? -42.257 -14.502 2.936 1.00 29.70 352 SER A O 1
ATOM 2690 N N . LYS A 1 353 ? -42.293 -16.586 2.089 1.00 33.38 353 LYS A N 1
ATOM 2691 C CA . LYS A 1 353 ? -43.538 -16.468 1.302 1.00 33.38 353 LYS A CA 1
ATOM 2692 C C . LYS A 1 353 ? -44.755 -16.114 2.170 1.00 33.38 353 LYS A C 1
ATOM 2694 O O . LYS A 1 353 ? -45.530 -16.985 2.571 1.00 33.38 353 LYS A O 1
ATOM 2699 N N . ARG A 1 354 ? -44.992 -14.820 2.401 1.00 31.05 354 ARG A N 1
ATOM 2700 C CA . ARG A 1 354 ? -46.257 -14.320 2.957 1.00 31.05 354 ARG A CA 1
ATOM 2701 C C . ARG A 1 354 ? -47.310 -14.222 1.857 1.00 31.05 354 ARG A C 1
ATOM 2703 O O . ARG A 1 354 ? -47.222 -13.388 0.962 1.00 31.05 354 ARG A O 1
ATOM 2710 N N . LYS A 1 355 ? -48.335 -15.073 1.949 1.00 34.19 355 LYS A N 1
ATOM 2711 C CA . LYS A 1 355 ? -49.553 -14.958 1.139 1.00 34.19 355 LYS A CA 1
ATOM 2712 C C . LYS A 1 355 ? -50.273 -13.649 1.475 1.00 34.19 355 LYS A C 1
ATOM 2714 O O . LYS A 1 355 ? -50.719 -13.486 2.605 1.00 34.19 355 LYS A O 1
ATOM 2719 N N . TYR A 1 356 ? -50.507 -12.814 0.470 1.00 32.69 356 TYR A N 1
ATOM 2720 C CA . TYR A 1 356 ? -51.711 -11.988 0.399 1.00 32.69 356 TYR A CA 1
ATOM 2721 C C . TYR A 1 356 ? -52.408 -12.302 -0.920 1.00 32.69 356 TYR A C 1
ATOM 2723 O O . TYR A 1 356 ? -51.769 -12.357 -1.967 1.00 32.69 356 TYR A O 1
ATOM 2731 N N . GLY A 1 357 ? -53.704 -12.597 -0.851 1.00 30.70 357 GLY A N 1
ATOM 2732 C CA . GLY A 1 357 ? -54.512 -12.950 -2.011 1.00 30.70 357 GLY A CA 1
ATOM 2733 C C . GLY A 1 357 ? -55.644 -11.954 -2.188 1.00 30.70 357 GLY A C 1
ATOM 2734 O O . GLY A 1 357 ? -56.388 -11.701 -1.243 1.00 30.70 357 GLY A O 1
ATOM 2735 N N . THR A 1 358 ? -55.809 -11.457 -3.411 1.00 31.95 358 THR A N 1
ATOM 2736 C CA . THR A 1 358 ? -56.942 -10.615 -3.806 1.00 31.95 358 THR A CA 1
ATOM 2737 C C . THR A 1 358 ? -57.695 -11.311 -4.937 1.00 31.95 358 THR A C 1
ATOM 2739 O O . THR A 1 358 ? -57.089 -11.854 -5.859 1.00 31.95 358 THR A O 1
ATOM 2742 N N . ARG A 1 359 ? -59.027 -11.350 -4.841 1.00 33.28 359 ARG A N 1
ATOM 2743 C CA . ARG A 1 359 ? -59.919 -11.911 -5.868 1.00 33.28 359 ARG A CA 1
ATOM 2744 C C . ARG A 1 359 ? -60.251 -10.863 -6.932 1.00 33.28 359 ARG A C 1
ATOM 2746 O O . ARG A 1 359 ? -60.441 -9.702 -6.591 1.00 33.28 359 ARG A O 1
ATOM 2753 N N . GLY A 1 360 ? -60.517 -11.334 -8.150 1.00 30.03 360 GLY A N 1
ATOM 2754 C CA . GLY A 1 360 ? -61.188 -10.565 -9.204 1.00 30.03 360 GLY A CA 1
ATOM 2755 C C . GLY A 1 360 ? -60.219 -9.984 -10.244 1.00 30.03 360 GLY A C 1
ATOM 2756 O O . GLY A 1 360 ? -59.205 -9.410 -9.877 1.00 30.03 360 GLY A O 1
ATOM 2757 N N . GLY A 1 361 ? -60.481 -10.123 -11.544 1.00 31.12 361 GLY A N 1
ATOM 2758 C CA . GLY A 1 361 ? -61.583 -10.865 -12.166 1.00 31.12 361 GLY A CA 1
ATOM 2759 C C . GLY A 1 361 ? -61.426 -10.983 -13.683 1.00 31.12 361 GLY A C 1
ATOM 2760 O O . GLY A 1 361 ? -60.614 -10.286 -14.283 1.00 31.12 361 GLY A O 1
ATOM 2761 N N . PHE A 1 362 ? -62.206 -11.873 -14.299 1.00 38.12 362 PHE A N 1
ATOM 2762 C CA . PHE A 1 362 ? -62.348 -11.926 -15.756 1.00 38.12 362 PHE A CA 1
ATOM 2763 C C . PHE A 1 362 ? -63.029 -10.647 -16.263 1.00 38.12 362 PHE A C 1
ATOM 2765 O O . PHE A 1 362 ? -64.025 -10.232 -15.675 1.00 38.12 362 PHE A O 1
ATOM 2772 N N . TYR A 1 363 ? -62.587 -10.118 -17.404 1.00 34.66 363 TYR A N 1
ATOM 2773 C CA . TYR A 1 363 ? -63.389 -10.176 -18.633 1.00 34.66 363 TYR A CA 1
ATOM 2774 C C . TYR A 1 363 ? -62.499 -9.982 -19.869 1.00 34.66 363 TYR A C 1
ATOM 2776 O O . TYR A 1 363 ? -61.388 -9.470 -19.772 1.00 34.66 363 TYR A O 1
ATOM 2784 N N . SER A 1 364 ? -62.973 -10.462 -21.015 1.00 39.81 364 SER A N 1
ATOM 2785 C CA . SER A 1 364 ? -62.225 -10.553 -22.273 1.00 39.81 364 SER A CA 1
ATOM 2786 C C . SER A 1 364 ? -62.671 -9.529 -23.315 1.00 39.81 364 SER A C 1
ATOM 2788 O O . SER A 1 364 ? -63.868 -9.269 -23.446 1.00 39.81 364 SER A O 1
ATOM 2790 N N . SER A 1 365 ? -61.722 -9.068 -24.131 1.00 47.78 365 SER A N 1
ATOM 2791 C CA . SER A 1 365 ? -61.854 -8.797 -25.575 1.00 47.78 365 SER A CA 1
ATOM 2792 C C . SER A 1 365 ? -60.458 -8.762 -26.190 1.00 47.78 365 SER A C 1
ATOM 2794 O O . SER A 1 365 ? -59.602 -8.080 -25.587 1.00 47.78 365 SER A O 1
#

pLDDT: mean 72.67, std 26.74, range [24.05, 97.0]

Organism: Phytophthora nicotianae (NCBI:txid4792)

Sequence (365 aa):
MRWFCVHPNLPLQAELRVRTSPDSSAIERARIPQGRAIASCSPVFQVPGDGVDAAPISWLQVAYHDALSGETEGGFMMAALPDGTPLVTPWESTDFYSCCEVTDPAALQYDGPHETAKSFGPVQSVNFLYCIVEEAEKRVRLFHPELENVWIEKKDVHMVCTRFKHAECSTPHTFFELSEALPEEAQIAIREYPSKEAQTVGLLSRGETVEVTVRGGNWLQIAGGSIDKAWIMWRTDALELLQEAPDVCSSTCVTIAANVNSLADSKNLAEANPDQSGDSEESTHVTPATSTGSVQDDADMNASGTKSTPVEQSWDVRSPLAALSAGVDNENDGSRKMVMEVDDMLVNRSESKRKYGTRGGFYSS

Nearest PDB structures (foldseek):
  3npf-assembly1_B  TM=2.802E-01  e=1.135E-04  Bacteroides ovatus ATCC 8483
  5d74-assembly1_A  TM=3.624E-01  e=2.475E-03  Streptococcus phage phi7917
  2kt8-assembly1_A  TM=7.330E-01  e=3.611E-01  Clostridium perfringens

Foldseek 3Di:
DFKKFFDPPDDQADWWFFFAAQDPPGHTDDIHGGQFMWDFPDDWDWDDDPDPPQATWTKTKTWWQALVPRDIDTGMTGQADSVRHGRMDGPLPDLFAFKKDFQDQQWFWFQDDDPPTDTPGGDDRDTTIGTFNDDDDFWTATDDSPRPGTITGPVRIDTAKHFADQPFAPAGKFKKAFDPVDDQAAKWFKFLDPDLPGDGPDIGHHPDMFIFGMGHHQKTFTPDDPRPTIITGQDDPVDGGMDTDSPDDDPVGHGPVVVVVVVVVVVVPPDDDDDDDDDDDDDDDDDDDDDDDDDDDDDDDDDDDDDDDDDDDDDDDDDDDDDDDDDDDDDDDDDDDDHCSPVPPPPPPDPPDDDDDDDDDDDDD

Radius of gyration: 33.25 Å; Cα contacts (8 Å, |Δi|>4): 615; chains: 1; bounding box: 130×70×82 Å

Mean predicted aligned error: 16.48 Å

Secondary structure (DSSP, 8-state):
-EEEEE-TTS-TT--EEEESSSSTTSPEEEEE-TTEEEEESS--EEE--SSTTPPPEEEEEEEEE-TTT-SEEEEEEEEE-TTS-BSEEEGGGSS--EEEEE--TT-EEESSSSTTPPEEEEPPP-SSEEEEEEE-SSEEEEP-SS-S-EEEEGGGEEEEEEE---TTBSSS-EEEEE-TTS-TT-EEEEESSSSSSSPEEEEEETT-EEEEEEEETTEEEEPPSSSTT-EEE-B-SS-B-EEE-TT---TT--BHHHHHHHHHHTTTTS-----------------------------------------------------------------------GGG---------------------

Solvent-accessible surface area (backbone atoms only — not comparable to full-atom values): 22956 Å² total; per-residue (Å²): 64,48,48,33,24,56,24,82,92,52,63,67,90,44,64,49,58,30,13,73,40,88,50,99,84,43,60,76,74,49,74,46,47,52,42,30,36,43,40,24,76,52,69,81,45,74,40,83,34,103,45,101,87,42,52,59,32,31,28,29,40,32,42,40,48,35,74,87,80,76,44,81,43,74,31,17,30,68,37,23,48,65,88,64,52,62,47,42,37,54,44,92,77,53,86,57,46,33,26,29,44,74,72,41,86,80,32,51,29,18,63,40,72,52,94,85,40,53,69,80,44,65,51,80,87,58,46,56,28,42,27,21,58,46,76,54,96,60,18,34,29,38,49,49,83,83,47,91,54,39,19,37,50,54,91,35,39,46,82,42,30,41,59,36,69,34,92,63,35,71,56,62,23,40,34,34,28,60,26,88,88,52,66,80,86,45,56,49,64,26,13,62,43,48,52,96,84,38,58,74,76,48,73,47,40,66,94,45,76,44,52,29,30,37,36,32,60,54,24,34,33,38,50,88,61,103,54,84,62,30,19,36,65,36,39,63,100,88,49,66,49,41,37,81,37,82,93,64,83,63,96,82,61,46,45,53,70,59,58,57,52,57,64,47,58,73,56,70,76,76,80,87,83,85,89,86,89,85,90,86,88,88,87,91,86,87,88,87,84,89,88,90,88,89,84,91,83,89,82,85,83,89,87,89,79,80,88,86,86,81,86,89,86,90,90,88,83,83,83,88,79,80,87,80,88,85,87,81,84,87,80,93,78,95,76,85,76,80,73,72,64,84,81,73,75,70,77,79,82,75,80,78,83,74,86,81,86,84,85,84,76,90,86,88,135